Protein AF-A0A8T2U2A8-F1 (afdb_monomer_lite)

Structure (mmCIF, N/CA/C/O backbone):
data_AF-A0A8T2U2A8-F1
#
_entry.id   AF-A0A8T2U2A8-F1
#
loop_
_atom_site.group_PDB
_atom_site.id
_atom_site.type_symbol
_atom_site.label_atom_id
_atom_site.label_alt_id
_atom_site.label_comp_id
_atom_site.label_asym_id
_atom_site.label_entity_id
_atom_site.label_seq_id
_atom_site.pdbx_PDB_ins_code
_atom_site.Cartn_x
_atom_site.Cartn_y
_atom_site.Cartn_z
_atom_site.occupancy
_atom_site.B_iso_or_equiv
_atom_site.auth_seq_id
_atom_site.auth_comp_id
_atom_site.auth_asym_id
_atom_site.auth_atom_id
_atom_site.pdbx_PDB_model_num
ATOM 1 N N . MET A 1 1 ? -0.797 -25.236 -35.976 1.00 34.62 1 MET A N 1
ATOM 2 C CA . MET A 1 1 ? -0.241 -23.867 -35.977 1.00 34.62 1 MET A CA 1
ATOM 3 C C . MET A 1 1 ? -0.333 -23.347 -34.555 1.00 34.62 1 MET A C 1
ATOM 5 O O . MET A 1 1 ? -1.380 -22.878 -34.135 1.00 34.62 1 MET A O 1
ATOM 9 N N . THR A 1 2 ? 0.713 -23.590 -33.776 1.00 33.91 2 THR A N 1
ATOM 10 C CA . THR A 1 2 ? 0.843 -23.182 -32.375 1.00 33.91 2 THR A CA 1
ATOM 11 C C . THR A 1 2 ? 1.389 -21.760 -32.341 1.00 33.91 2 THR A C 1
ATOM 13 O O . THR A 1 2 ? 2.571 -21.558 -32.609 1.00 33.91 2 THR A O 1
ATOM 16 N N . ASN A 1 3 ? 0.537 -20.775 -32.050 1.00 34.69 3 ASN A N 1
ATOM 17 C CA . ASN A 1 3 ? 1.000 -19.421 -31.760 1.00 34.69 3 ASN A CA 1
ATOM 18 C C . ASN A 1 3 ? 1.536 -19.385 -30.329 1.00 34.69 3 ASN A C 1
ATOM 20 O O . ASN A 1 3 ? 0.795 -19.232 -29.363 1.00 34.69 3 ASN A O 1
ATOM 24 N N . ASN A 1 4 ? 2.849 -19.567 -30.245 1.00 37.72 4 ASN A N 1
ATOM 25 C CA . ASN A 1 4 ? 3.681 -19.264 -29.096 1.00 37.72 4 ASN A CA 1
ATOM 26 C C . ASN A 1 4 ? 3.751 -17.733 -28.963 1.00 37.72 4 ASN A C 1
ATOM 28 O O . ASN A 1 4 ? 4.615 -17.091 -29.555 1.00 37.72 4 ASN A O 1
ATOM 32 N N . SER A 1 5 ? 2.822 -17.124 -28.228 1.00 39.84 5 SER A N 1
ATOM 33 C CA . SER A 1 5 ? 3.050 -15.789 -27.673 1.00 39.84 5 SER A CA 1
ATOM 34 C C . SER A 1 5 ? 3.833 -15.970 -26.376 1.00 39.84 5 SER A C 1
ATOM 36 O O . SER A 1 5 ? 3.243 -16.076 -25.301 1.00 39.84 5 SER A O 1
ATOM 38 N N . GLN A 1 6 ? 5.157 -16.087 -26.499 1.00 38.12 6 GLN A N 1
ATOM 39 C CA . GLN A 1 6 ? 6.074 -15.932 -25.374 1.00 38.12 6 GLN A CA 1
ATOM 40 C C . GLN A 1 6 ? 5.847 -14.532 -24.792 1.00 38.12 6 GLN A C 1
ATOM 42 O O . GLN A 1 6 ? 6.260 -13.531 -25.370 1.00 38.12 6 GLN A O 1
ATOM 47 N N . LEU A 1 7 ? 5.118 -14.474 -23.677 1.00 45.88 7 LEU A N 1
ATOM 48 C CA . LEU A 1 7 ? 5.300 -13.423 -22.686 1.00 45.88 7 LEU A CA 1
ATOM 49 C C . LEU A 1 7 ? 6.783 -13.491 -22.310 1.00 45.88 7 LEU A C 1
ATOM 51 O O . LEU A 1 7 ? 7.273 -14.579 -22.020 1.00 45.88 7 LEU A O 1
ATOM 55 N N . GLU A 1 8 ? 7.521 -12.389 -22.382 1.00 45.47 8 GLU A N 1
ATOM 56 C CA . GLU A 1 8 ? 8.855 -12.357 -21.784 1.00 45.47 8 GLU A CA 1
ATOM 57 C C . GLU A 1 8 ? 8.687 -12.710 -20.294 1.00 45.47 8 GLU A C 1
ATOM 59 O O . GLU A 1 8 ? 8.031 -11.976 -19.551 1.00 45.47 8 GLU A O 1
ATOM 64 N N . ASP A 1 9 ? 9.171 -13.896 -19.903 1.00 57.09 9 ASP A N 1
ATOM 65 C CA . ASP A 1 9 ? 8.962 -14.539 -18.599 1.00 57.09 9 ASP A CA 1
ATOM 66 C C . ASP A 1 9 ? 9.687 -13.764 -17.485 1.00 57.09 9 ASP A C 1
ATOM 68 O O . ASP A 1 9 ? 10.752 -14.142 -17.001 1.00 57.09 9 ASP A O 1
ATOM 72 N N . GLY A 1 10 ? 9.117 -12.630 -17.082 1.00 73.25 10 GLY A N 1
ATOM 73 C CA . GLY A 1 10 ? 9.489 -11.941 -15.855 1.00 73.25 10 GLY A CA 1
ATOM 74 C C . GLY A 1 10 ? 8.884 -12.643 -14.640 1.00 73.25 10 GLY A C 1
ATOM 75 O O . GLY A 1 10 ? 7.738 -13.090 -14.662 1.00 73.25 10 GLY A O 1
ATOM 76 N N . VAL A 1 11 ? 9.629 -12.704 -13.540 1.00 90.69 11 VAL A N 1
ATOM 77 C CA . VAL A 1 11 ? 9.112 -13.180 -12.250 1.00 90.69 11 VAL A CA 1
ATOM 78 C C . VAL A 1 11 ? 7.994 -12.251 -11.800 1.00 90.69 11 VAL A C 1
ATOM 80 O O . VAL A 1 11 ? 8.204 -11.043 -11.682 1.00 90.69 11 VAL A O 1
ATOM 83 N N . TYR A 1 12 ? 6.814 -12.798 -11.524 1.00 94.50 12 TYR A N 1
ATOM 84 C CA . TYR A 1 12 ? 5.677 -12.023 -11.035 1.00 94.50 12 TYR A CA 1
ATOM 85 C C . TYR A 1 12 ? 5.512 -12.151 -9.525 1.00 94.50 12 TYR A C 1
ATOM 87 O O . TYR A 1 12 ? 5.817 -13.182 -8.931 1.00 94.50 12 TYR A O 1
ATOM 95 N N . VAL A 1 13 ? 4.940 -11.107 -8.933 1.00 96.31 13 VAL A N 1
ATOM 96 C CA . VAL A 1 13 ? 4.420 -11.094 -7.565 1.00 96.31 13 VAL A CA 1
ATOM 97 C C . VAL A 1 13 ? 3.025 -10.474 -7.556 1.00 96.31 13 VAL A C 1
ATOM 99 O O . VAL A 1 13 ? 2.662 -9.694 -8.443 1.00 96.31 13 VAL A O 1
ATOM 102 N N . TRP A 1 14 ? 2.235 -10.802 -6.540 1.00 97.88 14 TRP A N 1
ATOM 103 C CA . TRP A 1 14 ? 1.025 -10.055 -6.221 1.00 97.88 14 TRP A CA 1
ATOM 104 C C . TRP A 1 14 ? 1.371 -8.977 -5.195 1.00 97.88 14 TRP A C 1
ATOM 106 O O . TRP A 1 14 ? 1.532 -9.280 -4.017 1.00 97.88 14 TRP A O 1
ATOM 116 N N . TYR A 1 15 ? 1.474 -7.719 -5.621 1.00 98.38 15 TYR A N 1
ATOM 117 C CA . TYR A 1 15 ? 1.594 -6.600 -4.688 1.00 98.38 15 TYR A CA 1
ATOM 118 C C . TYR A 1 15 ? 0.241 -6.329 -4.029 1.00 98.38 15 TYR A C 1
ATOM 120 O O . TYR A 1 15 ? -0.698 -5.906 -4.701 1.00 98.38 15 TYR A O 1
ATOM 128 N N . ALA A 1 16 ? 0.144 -6.561 -2.723 1.00 98.31 16 ALA A N 1
ATOM 129 C CA . ALA A 1 16 ? -1.027 -6.260 -1.915 1.00 98.31 16 ALA A CA 1
ATOM 130 C C . ALA A 1 16 ? -0.928 -4.853 -1.319 1.00 98.31 16 ALA A C 1
ATOM 132 O O . ALA A 1 16 ? -0.094 -4.582 -0.454 1.00 98.31 16 ALA A O 1
ATOM 133 N N . SER A 1 17 ? -1.820 -3.960 -1.738 1.00 98.44 17 SER A N 1
ATOM 134 C CA . SER A 1 17 ? -1.983 -2.647 -1.126 1.00 98.44 17 SER A CA 1
ATOM 135 C C . SER A 1 17 ? -3.168 -2.618 -0.170 1.00 98.44 17 SER A C 1
ATOM 137 O O . SER A 1 17 ? -4.277 -2.993 -0.537 1.00 98.44 17 SER A O 1
ATOM 139 N N . TYR A 1 18 ? -2.933 -2.098 1.030 1.00 97.88 18 TYR A N 1
ATOM 140 C CA . TYR A 1 18 ? -3.947 -1.739 2.030 1.00 97.88 18 TYR A CA 1
ATOM 141 C C . TYR A 1 18 ? -4.081 -0.208 2.199 1.00 97.88 18 TYR A C 1
ATOM 143 O O . TYR A 1 18 ? -4.894 0.272 2.984 1.00 97.88 18 TYR A O 1
ATOM 151 N N . GLY A 1 19 ? -3.237 0.567 1.507 1.00 97.56 19 GLY A N 1
ATOM 152 C CA . GLY A 1 19 ? -3.120 2.022 1.635 1.00 97.56 19 GLY A CA 1
ATOM 153 C C . GLY A 1 19 ? -3.569 2.757 0.373 1.00 97.56 19 GLY A C 1
ATOM 154 O O . GLY A 1 19 ? -4.407 2.274 -0.384 1.00 97.56 19 GLY A O 1
ATOM 155 N N . SER A 1 20 ? -2.997 3.935 0.102 1.00 97.56 20 SER A N 1
ATOM 156 C CA . SER A 1 20 ? -3.443 4.771 -1.026 1.00 97.56 20 SER A CA 1
ATOM 157 C C . SER A 1 20 ? -3.278 4.111 -2.400 1.00 97.56 20 SER A C 1
ATOM 159 O O . SER A 1 20 ? -3.982 4.490 -3.328 1.00 97.56 20 SER A O 1
ATOM 161 N N . ASN A 1 21 ? -2.393 3.116 -2.542 1.00 98.44 21 ASN A N 1
ATOM 162 C CA . ASN A 1 21 ? -2.243 2.357 -3.791 1.00 98.44 21 ASN A CA 1
ATOM 163 C C . ASN A 1 21 ? -3.416 1.382 -4.051 1.00 98.44 21 ASN A C 1
ATOM 165 O O . ASN A 1 21 ? -3.478 0.792 -5.127 1.00 98.44 21 ASN A O 1
ATOM 169 N N . MET A 1 22 ? -4.389 1.243 -3.136 1.00 98.44 22 MET A N 1
ATOM 170 C CA . MET A 1 22 ? -5.692 0.639 -3.456 1.00 98.44 22 MET A CA 1
ATOM 171 C C . MET A 1 22 ? -6.403 1.394 -4.584 1.00 98.44 22 MET A C 1
ATOM 173 O O . MET A 1 22 ? -7.120 0.781 -5.369 1.00 98.44 22 MET A O 1
ATOM 177 N N . TRP A 1 23 ? -6.175 2.706 -4.698 1.00 98.31 23 TRP A N 1
ATOM 178 C CA . TRP A 1 23 ? -6.599 3.486 -5.851 1.00 98.31 23 TRP A CA 1
ATOM 179 C C . TRP A 1 23 ? -5.612 3.299 -7.007 1.00 98.31 23 TRP A C 1
ATOM 181 O O . TRP A 1 23 ? -4.431 3.642 -6.902 1.00 98.31 23 TRP A O 1
ATOM 191 N N . LYS A 1 24 ? -6.100 2.754 -8.125 1.00 98.00 24 LYS A N 1
ATOM 192 C CA . LYS A 1 24 ? -5.262 2.363 -9.265 1.00 98.00 24 LYS A CA 1
ATOM 193 C C . LYS A 1 24 ? -4.441 3.523 -9.826 1.00 98.00 24 LYS A C 1
ATOM 195 O O . LYS A 1 24 ? -3.251 3.340 -10.066 1.00 98.00 24 LYS A O 1
ATOM 200 N N . ASP A 1 25 ? -5.013 4.716 -9.969 1.00 97.94 25 ASP A N 1
ATOM 201 C CA . ASP A 1 25 ? -4.273 5.878 -10.488 1.00 97.94 25 ASP A CA 1
ATOM 202 C C . ASP A 1 25 ? -3.108 6.275 -9.570 1.00 97.94 25 ASP A C 1
ATOM 204 O O . ASP A 1 25 ? -2.037 6.682 -10.031 1.00 97.94 25 ASP A O 1
ATOM 208 N N . ARG A 1 26 ? -3.269 6.084 -8.254 1.00 97.88 26 ARG A N 1
ATOM 209 C CA . ARG A 1 26 ? -2.192 6.318 -7.290 1.00 97.88 26 ARG A CA 1
ATOM 210 C C . ARG A 1 26 ? -1.072 5.287 -7.428 1.00 97.88 26 ARG A C 1
ATOM 212 O O . ARG A 1 26 ? 0.095 5.680 -7.362 1.00 97.88 26 ARG A O 1
ATOM 219 N N . LEU A 1 27 ? -1.401 4.012 -7.654 1.00 98.44 27 LEU A N 1
ATOM 220 C CA . LEU A 1 27 ? -0.408 2.982 -7.980 1.00 98.44 27 LEU A CA 1
ATOM 221 C C . LEU A 1 27 ? 0.319 3.308 -9.291 1.00 98.44 27 LEU A C 1
ATOM 223 O O . LEU A 1 27 ? 1.542 3.199 -9.357 1.00 98.44 27 LEU A O 1
ATOM 227 N N . LEU A 1 28 ? -0.412 3.731 -10.326 1.00 98.44 28 LEU A N 1
ATOM 228 C CA . LEU A 1 28 ? 0.181 4.082 -11.616 1.00 98.44 28 LEU A CA 1
ATOM 229 C C . LEU A 1 28 ? 1.183 5.232 -11.493 1.00 98.44 28 LEU A C 1
ATOM 231 O O . LEU A 1 28 ? 2.161 5.230 -12.230 1.00 98.44 28 LEU A O 1
ATOM 235 N N . CYS A 1 29 ? 1.043 6.140 -10.521 1.00 98.31 29 CYS A N 1
ATOM 236 C CA . CYS A 1 29 ? 2.089 7.132 -10.250 1.00 98.31 29 CYS A CA 1
ATOM 237 C C . CYS A 1 29 ? 3.426 6.480 -9.857 1.00 98.31 29 CYS A C 1
ATOM 239 O O . CYS A 1 29 ? 4.465 6.931 -10.330 1.00 98.31 29 CYS A O 1
ATOM 241 N N . TYR A 1 30 ? 3.430 5.410 -9.050 1.00 97.81 30 TYR A N 1
ATOM 242 C CA . TYR A 1 30 ? 4.675 4.696 -8.723 1.00 97.81 30 TYR A CA 1
ATOM 243 C C . TYR A 1 30 ? 5.292 4.012 -9.943 1.00 97.81 30 TYR A C 1
ATOM 245 O O . TYR A 1 30 ? 6.514 3.993 -10.055 1.00 97.81 30 TYR A O 1
ATOM 253 N N . LEU A 1 31 ? 4.466 3.473 -10.847 1.00 97.94 31 LEU A N 1
ATOM 254 C CA . LEU A 1 31 ? 4.925 2.730 -12.025 1.00 97.94 31 LEU A CA 1
ATOM 255 C C . LEU A 1 31 ? 5.343 3.651 -13.175 1.00 97.94 31 LEU A C 1
ATOM 257 O O . LEU A 1 31 ? 6.401 3.478 -13.763 1.00 97.94 31 LEU A O 1
ATOM 261 N N . GLN A 1 32 ? 4.536 4.654 -13.496 1.00 98.12 32 GLN A N 1
ATOM 262 C CA . GLN A 1 32 ? 4.692 5.502 -14.683 1.00 98.12 32 GLN A CA 1
ATOM 263 C C . GLN A 1 32 ? 5.314 6.867 -14.359 1.00 98.12 32 GLN A C 1
ATOM 265 O O . GLN A 1 32 ? 5.765 7.576 -15.263 1.00 98.12 32 GLN A O 1
ATOM 270 N N . GLY A 1 33 ? 5.383 7.213 -13.072 1.00 97.62 33 GLY A N 1
ATOM 271 C CA . GLY A 1 33 ? 5.716 8.543 -12.582 1.00 97.62 33 GLY A CA 1
ATOM 272 C C . GLY A 1 33 ? 4.490 9.456 -12.565 1.00 97.62 33 GLY A C 1
ATOM 273 O O . GLY A 1 33 ? 3.459 9.166 -13.169 1.00 97.62 33 GLY A O 1
ATOM 274 N N . GLY A 1 34 ? 4.600 10.595 -11.884 1.00 97.00 34 GLY A N 1
ATOM 275 C CA . GLY A 1 34 ? 3.515 11.578 -11.796 1.00 97.00 34 GLY A CA 1
ATOM 276 C C . GLY A 1 34 ? 2.932 11.710 -10.395 1.00 97.00 34 GLY A C 1
ATOM 277 O O . GLY A 1 34 ? 3.586 11.386 -9.408 1.00 97.00 34 GLY A O 1
ATOM 278 N N . GLN A 1 35 ? 1.734 12.275 -10.305 1.00 96.38 35 GLN A N 1
ATOM 279 C CA . GLN A 1 35 ? 1.050 12.531 -9.041 1.00 96.38 35 GLN A CA 1
ATOM 280 C C . GLN A 1 35 ? -0.459 12.584 -9.273 1.00 96.38 35 GLN A C 1
ATOM 282 O O . GLN A 1 35 ? -0.906 13.051 -10.323 1.00 96.38 35 GLN A O 1
ATOM 287 N N . VAL A 1 36 ? -1.235 12.159 -8.280 1.00 96.00 36 VAL A N 1
ATOM 288 C CA . VAL A 1 36 ? -2.687 12.371 -8.248 1.00 96.00 36 VAL A CA 1
ATOM 289 C C . VAL A 1 36 ? -3.034 13.618 -7.434 1.00 96.00 36 VAL A C 1
ATOM 291 O O . VAL A 1 36 ? -2.208 14.152 -6.689 1.00 96.00 36 VAL A O 1
ATOM 294 N N . GLN A 1 37 ? -4.272 14.098 -7.568 1.00 91.50 37 GLN A N 1
ATOM 295 C CA . GLN A 1 37 ? -4.770 15.223 -6.778 1.00 91.50 37 GLN A CA 1
ATOM 296 C C . GLN A 1 37 ? -4.626 14.943 -5.273 1.00 91.50 37 GLN A C 1
ATOM 298 O O . GLN A 1 37 ? -4.991 13.871 -4.794 1.00 91.50 37 GLN A O 1
ATOM 303 N N . GLY A 1 38 ? -4.119 15.931 -4.532 1.00 89.94 38 GLY A N 1
ATOM 304 C CA . GLY A 1 38 ? -3.894 15.839 -3.087 1.00 89.94 38 GLY A CA 1
ATOM 305 C C . GLY A 1 38 ? -2.488 15.382 -2.688 1.00 89.94 38 GLY A C 1
ATOM 306 O O . GLY A 1 38 ? -2.135 15.535 -1.523 1.00 89.94 38 GLY A O 1
ATOM 307 N N . MET A 1 39 ? -1.672 14.889 -3.629 1.00 93.88 39 MET A N 1
ATOM 308 C CA . MET A 1 39 ? -0.262 14.589 -3.364 1.00 93.88 39 MET A CA 1
ATOM 309 C C . MET A 1 39 ? 0.598 15.860 -3.378 1.00 93.88 39 MET A C 1
ATOM 311 O O . MET A 1 39 ? 0.512 16.664 -4.304 1.00 93.88 39 MET A O 1
ATOM 315 N N . GLY A 1 40 ? 1.475 16.004 -2.383 1.00 92.75 40 GLY A N 1
ATOM 316 C CA . GLY A 1 40 ? 2.489 17.061 -2.299 1.00 92.75 40 GLY A CA 1
ATOM 317 C C . GLY A 1 40 ? 3.834 16.706 -2.944 1.00 92.75 40 GLY A C 1
ATOM 318 O O . GLY A 1 40 ? 4.691 17.570 -3.105 1.00 92.75 40 GLY A O 1
ATOM 319 N N . THR A 1 41 ? 4.048 15.442 -3.316 1.00 91.75 41 THR A N 1
ATOM 320 C CA . THR A 1 41 ? 5.308 14.960 -3.903 1.00 91.75 41 THR A CA 1
ATOM 321 C C . THR A 1 41 ? 5.029 14.113 -5.134 1.00 91.75 41 THR A C 1
ATOM 323 O O . THR A 1 41 ? 4.136 13.273 -5.112 1.00 91.75 41 THR A O 1
ATOM 326 N N . ARG A 1 42 ? 5.812 14.310 -6.197 1.00 95.25 42 ARG A N 1
ATOM 327 C CA . ARG A 1 42 ? 5.717 13.543 -7.441 1.00 95.25 42 ARG A CA 1
ATOM 328 C C . ARG A 1 42 ? 6.486 12.223 -7.340 1.00 95.25 42 ARG A C 1
ATOM 330 O O . ARG A 1 42 ? 7.631 12.207 -6.901 1.00 95.25 42 ARG A O 1
ATOM 337 N N . CYS A 1 43 ? 5.888 11.143 -7.828 1.00 95.56 43 CYS A N 1
ATOM 338 C CA . CYS A 1 43 ? 6.547 9.857 -8.029 1.00 95.56 43 CYS A CA 1
ATOM 339 C C . CYS A 1 43 ? 7.481 9.892 -9.249 1.00 95.56 43 CYS A C 1
ATOM 341 O O . CYS A 1 43 ? 7.130 10.439 -10.301 1.00 95.56 43 CYS A O 1
ATOM 343 N N . VAL A 1 44 ? 8.649 9.263 -9.116 1.00 95.12 44 VAL A N 1
ATOM 344 C CA . VAL A 1 44 ? 9.662 9.164 -10.183 1.00 95.12 44 VAL A CA 1
ATOM 345 C C . VAL A 1 44 ? 9.201 8.221 -11.299 1.00 95.12 44 VAL A C 1
ATOM 347 O O . VAL A 1 44 ? 9.373 8.525 -12.479 1.00 95.12 44 VAL A O 1
ATOM 350 N N . GLY A 1 45 ? 8.538 7.127 -10.925 1.00 95.94 45 GLY A N 1
ATOM 351 C CA . GLY A 1 45 ? 8.208 6.022 -11.823 1.00 95.94 45 GLY A CA 1
ATOM 352 C C . GLY A 1 45 ? 9.159 4.839 -11.639 1.00 95.94 45 GLY A C 1
ATOM 353 O O . GLY A 1 45 ? 10.236 4.986 -11.064 1.00 95.94 45 GLY A O 1
ATOM 354 N N . ALA A 1 46 ? 8.741 3.675 -12.120 1.00 95.38 46 ALA A N 1
ATOM 355 C CA . ALA A 1 46 ? 9.533 2.454 -12.148 1.00 95.38 46 ALA A CA 1
ATOM 356 C C . ALA A 1 46 ? 10.333 2.359 -13.458 1.00 95.38 46 ALA A C 1
ATOM 358 O O . ALA A 1 46 ? 10.048 3.070 -14.433 1.00 95.38 46 ALA A O 1
ATOM 359 N N . ARG A 1 47 ? 11.313 1.452 -13.490 1.00 94.06 47 ARG A N 1
ATOM 360 C CA . ARG A 1 47 ? 12.071 1.084 -14.694 1.00 94.06 47 ARG A CA 1
ATOM 361 C C . ARG A 1 47 ? 11.121 0.511 -15.743 1.00 94.06 47 ARG A C 1
ATOM 363 O O . ARG A 1 47 ? 10.987 1.064 -16.836 1.00 94.06 47 ARG A O 1
ATOM 370 N N . ASN A 1 48 ? 10.364 -0.514 -15.362 1.00 94.19 48 ASN A N 1
ATOM 371 C CA . ASN A 1 48 ? 9.244 -1.018 -16.143 1.00 94.19 48 ASN A CA 1
ATOM 372 C C . ASN A 1 48 ? 7.940 -0.264 -15.816 1.00 94.19 48 ASN A C 1
ATOM 374 O O . ASN A 1 48 ? 7.300 -0.476 -14.784 1.00 94.19 48 ASN A O 1
ATOM 378 N N . LYS A 1 49 ? 7.495 0.575 -16.757 1.00 96.69 49 LYS A N 1
ATOM 379 C CA . LYS A 1 49 ? 6.298 1.427 -16.626 1.00 96.69 49 LYS A CA 1
ATOM 380 C C . LYS A 1 49 ? 4.978 0.745 -17.010 1.00 96.69 49 LYS A C 1
ATOM 382 O O . LYS A 1 49 ? 3.938 1.408 -17.055 1.00 96.69 49 LYS A O 1
ATOM 387 N N . ALA A 1 50 ? 4.999 -0.549 -17.329 1.00 97.12 50 ALA A N 1
ATOM 388 C CA . ALA A 1 50 ? 3.800 -1.282 -17.717 1.00 97.12 50 ALA A CA 1
ATOM 389 C C . ALA A 1 50 ? 2.751 -1.286 -16.593 1.00 97.12 50 ALA A C 1
ATOM 391 O O . ALA A 1 50 ? 3.074 -1.378 -15.408 1.00 97.12 50 ALA A O 1
ATOM 392 N N . SER A 1 51 ? 1.476 -1.217 -16.970 1.00 97.44 51 SER A N 1
ATOM 393 C CA . SER A 1 51 ? 0.368 -1.392 -16.028 1.00 97.44 51 SER A CA 1
ATOM 394 C C . SER A 1 51 ? 0.367 -2.808 -15.430 1.00 97.44 51 SER A C 1
ATOM 396 O O . SER A 1 51 ? 0.836 -3.741 -16.087 1.00 97.44 51 SER A O 1
ATOM 398 N N . PRO A 1 52 ? -0.214 -3.008 -14.230 1.00 97.75 52 PRO A N 1
ATOM 399 C CA . PRO A 1 52 ? -0.416 -4.345 -13.680 1.00 97.75 52 PRO A CA 1
ATOM 400 C C . PRO A 1 52 ? -1.163 -5.248 -14.663 1.00 97.75 52 PRO A C 1
ATOM 402 O O . PRO A 1 52 ? -2.158 -4.829 -15.259 1.00 97.75 52 PRO A O 1
ATOM 405 N N . VAL A 1 53 ? -0.706 -6.493 -14.806 1.00 97.50 53 VAL A N 1
ATOM 406 C CA . VAL A 1 53 ? -1.294 -7.446 -15.764 1.00 97.50 53 VAL A CA 1
ATOM 407 C C . VAL A 1 53 ? -2.611 -8.035 -15.261 1.00 97.50 53 VAL A C 1
ATOM 409 O O . VAL A 1 53 ? -3.379 -8.592 -16.040 1.00 97.50 53 VAL A O 1
ATOM 412 N N . ASN A 1 54 ? -2.872 -7.938 -13.954 1.00 97.81 54 ASN A N 1
ATOM 413 C CA . ASN A 1 54 ? -4.131 -8.342 -13.342 1.00 97.81 54 ASN A CA 1
ATOM 414 C C . ASN A 1 54 ? -4.352 -7.615 -12.002 1.00 97.81 54 ASN A C 1
ATOM 416 O O . ASN A 1 54 ? -3.391 -7.169 -11.368 1.00 97.81 54 ASN A O 1
ATOM 420 N N . THR A 1 55 ? -5.607 -7.535 -11.560 1.00 98.00 55 THR A N 1
ATOM 421 C CA . THR A 1 55 ? -6.017 -6.931 -10.289 1.00 98.00 55 THR A CA 1
ATOM 422 C C . THR A 1 55 ? -7.125 -7.759 -9.644 1.00 98.00 55 THR A C 1
ATOM 424 O O . THR A 1 55 ? -8.068 -8.163 -10.320 1.00 98.00 55 THR A O 1
ATOM 427 N N . CYS A 1 56 ? -7.047 -7.993 -8.336 1.00 97.25 56 CYS A N 1
ATOM 428 C CA . CYS A 1 56 ? -8.135 -8.606 -7.571 1.00 97.25 56 CYS A CA 1
ATOM 429 C C . CYS A 1 56 ? -8.152 -8.103 -6.126 1.00 97.25 56 CYS A C 1
ATOM 431 O O . CYS A 1 56 ? -7.180 -7.520 -5.660 1.00 97.25 56 CYS A O 1
ATOM 433 N N . TRP A 1 57 ? -9.234 -8.361 -5.398 1.00 98.06 57 TRP A N 1
ATOM 434 C CA . TRP A 1 57 ? -9.375 -7.958 -3.999 1.00 98.06 57 TRP A CA 1
ATOM 435 C C . TRP A 1 57 ? -9.462 -9.164 -3.081 1.00 98.06 57 TRP A C 1
ATOM 437 O O . TRP A 1 57 ? -10.073 -10.169 -3.438 1.00 98.06 57 TRP A O 1
ATOM 447 N N . LEU A 1 58 ? -8.870 -9.044 -1.895 1.00 96.31 58 LEU A N 1
ATOM 448 C CA . LEU A 1 58 ? -8.947 -10.031 -0.822 1.00 96.31 58 LEU A CA 1
ATOM 449 C C . LEU A 1 58 ? -9.179 -9.328 0.520 1.00 96.31 58 LEU A C 1
ATOM 451 O O . LEU A 1 58 ? -9.066 -8.105 0.633 1.00 96.31 58 LEU A O 1
ATOM 455 N N . GLN A 1 59 ? -9.492 -10.118 1.541 1.00 96.06 59 GLN A N 1
ATOM 456 C CA . GLN A 1 59 ? -9.440 -9.698 2.936 1.00 96.06 59 GLN A CA 1
ATOM 457 C C . GLN A 1 59 ? -8.350 -10.488 3.659 1.00 96.06 59 GLN A C 1
ATOM 459 O O . GLN A 1 59 ? -8.136 -11.663 3.359 1.00 96.06 59 GLN A O 1
ATOM 464 N N . VAL A 1 60 ? -7.675 -9.838 4.604 1.00 95.19 60 VAL A N 1
ATOM 465 C CA . VAL A 1 60 ? -6.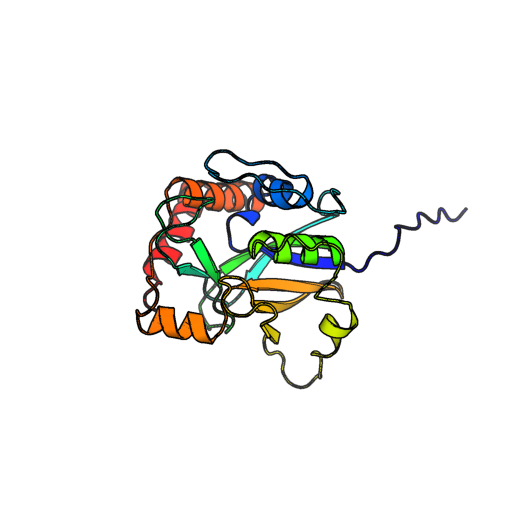677 -10.457 5.485 1.00 95.19 60 VAL A CA 1
ATOM 466 C C . VAL A 1 60 ? -7.000 -10.177 6.945 1.00 95.19 60 VAL A C 1
ATOM 468 O O . VAL A 1 60 ? -7.612 -9.157 7.268 1.00 95.19 60 VAL A O 1
ATOM 471 N N . GLU A 1 61 ? -6.541 -11.062 7.827 1.00 93.88 61 GLU A N 1
ATOM 472 C CA . GLU A 1 61 ? -6.699 -10.932 9.283 1.00 93.88 61 GLU A CA 1
ATOM 473 C C . GLU A 1 61 ? -5.668 -9.986 9.920 1.00 93.88 61 GLU A C 1
ATOM 475 O O . GLU A 1 61 ? -5.558 -9.890 11.137 1.00 93.88 61 GLU A O 1
ATOM 480 N N . ASN A 1 62 ? -4.889 -9.273 9.111 1.00 93.19 62 ASN A N 1
ATOM 481 C CA . ASN A 1 62 ? -3.935 -8.280 9.578 1.00 93.19 62 ASN A CA 1
ATOM 482 C C . ASN A 1 62 ? -4.628 -6.932 9.824 1.00 93.19 62 ASN A C 1
ATOM 484 O O . ASN A 1 62 ? -5.446 -6.468 9.023 1.00 93.19 62 ASN A O 1
ATOM 488 N N . GLU A 1 63 ? -4.298 -6.281 10.936 1.00 93.88 63 GLU A N 1
ATOM 489 C CA . GLU A 1 63 ? -4.938 -5.034 11.354 1.00 93.88 63 GLU A CA 1
ATOM 490 C C . GLU A 1 63 ? -4.325 -3.825 10.650 1.00 93.88 63 GLU A C 1
ATOM 492 O O . GLU A 1 63 ? -3.145 -3.531 10.809 1.00 93.88 63 GLU A O 1
ATOM 497 N N . MET A 1 64 ? -5.135 -3.115 9.862 1.00 95.88 64 MET A N 1
ATOM 498 C CA . MET A 1 64 ? -4.759 -1.808 9.331 1.00 95.88 64 MET A CA 1
ATOM 499 C C . MET A 1 64 ? -4.944 -0.739 10.405 1.00 95.88 64 MET A C 1
ATOM 501 O O . MET A 1 64 ? -6.010 -0.660 11.017 1.00 95.88 64 MET A O 1
ATOM 505 N N . PHE A 1 65 ? -3.944 0.122 10.560 1.00 95.69 65 PHE A N 1
ATOM 506 C CA . PHE A 1 65 ? -3.961 1.252 11.485 1.00 95.69 65 PHE A CA 1
ATOM 507 C C . PHE A 1 65 ? -3.295 2.486 10.862 1.00 95.69 65 PHE A C 1
ATOM 509 O O . PHE A 1 65 ? -2.675 2.388 9.801 1.00 95.69 65 PHE A O 1
ATOM 516 N N . PHE A 1 66 ? -3.429 3.653 11.501 1.00 96.94 66 PHE A N 1
ATOM 517 C CA . PHE A 1 66 ? -2.847 4.907 11.012 1.00 96.94 66 PHE A CA 1
ATOM 518 C C . PHE A 1 66 ? -1.810 5.466 11.983 1.00 96.94 66 PHE A C 1
ATOM 520 O O . PHE A 1 66 ? -2.106 5.730 13.150 1.00 96.94 66 PHE A O 1
ATOM 527 N N . GLY A 1 67 ? -0.594 5.654 11.480 1.00 95.44 67 GLY A N 1
ATOM 528 C CA . GLY A 1 67 ? 0.561 6.081 12.262 1.00 95.44 67 GLY A CA 1
ATOM 529 C C . GLY A 1 67 ? 1.242 7.314 11.683 1.00 95.44 67 GLY A C 1
ATOM 530 O O . GLY A 1 67 ? 1.042 7.667 10.517 1.00 95.44 67 GLY A O 1
ATOM 531 N N . HIS A 1 68 ? 2.078 7.935 12.515 1.00 95.50 68 HIS A N 1
ATOM 532 C CA . HIS A 1 68 ? 2.735 9.222 12.284 1.00 95.50 68 HIS A CA 1
ATOM 533 C C . HIS A 1 68 ? 1.749 10.384 12.147 1.00 95.50 68 HIS A C 1
ATOM 535 O O . HIS A 1 68 ? 0.547 10.188 12.065 1.00 95.50 68 HIS A O 1
ATOM 541 N N . SER A 1 69 ? 2.241 11.621 12.177 1.00 94.69 69 SER A N 1
ATOM 542 C CA . SER A 1 69 ? 1.398 12.827 12.153 1.00 94.69 69 SER A CA 1
ATOM 543 C C . SER A 1 69 ? 1.584 13.688 10.906 1.00 94.69 69 SER A C 1
ATOM 545 O O . SER A 1 69 ? 0.871 14.677 10.733 1.00 94.69 69 SER A O 1
ATOM 547 N N . TYR A 1 70 ? 2.550 13.353 10.049 1.00 96.12 70 TYR A N 1
ATOM 548 C CA . TYR A 1 70 ? 2.863 14.132 8.859 1.00 96.12 70 TYR A CA 1
ATOM 549 C C . TYR A 1 70 ? 3.616 13.304 7.818 1.00 96.12 70 TYR A C 1
ATOM 551 O O . TYR A 1 70 ? 4.525 12.549 8.158 1.00 96.12 70 TYR A O 1
ATOM 559 N N . THR A 1 71 ? 3.316 13.525 6.537 1.00 93.62 71 THR A N 1
ATOM 560 C CA . THR A 1 71 ? 4.137 13.052 5.415 1.00 93.62 71 THR A CA 1
ATOM 561 C C . THR A 1 71 ? 4.319 14.142 4.364 1.00 93.62 71 THR A C 1
ATOM 563 O O . THR A 1 71 ? 3.459 14.997 4.177 1.00 93.62 71 THR A O 1
ATOM 566 N N . GLN A 1 72 ? 5.422 14.084 3.614 1.00 92.25 72 GLN A N 1
ATOM 567 C CA . GLN A 1 72 ? 5.641 14.986 2.471 1.00 92.25 72 GLN A CA 1
ATOM 568 C C . GLN A 1 72 ? 4.572 14.805 1.380 1.00 92.25 72 GLN A C 1
ATOM 570 O O . GLN A 1 72 ? 4.179 15.766 0.724 1.00 92.25 72 GLN A O 1
ATOM 575 N N . THR A 1 73 ? 4.077 13.577 1.213 1.00 93.81 73 THR A N 1
ATOM 576 C CA . THR A 1 73 ? 3.108 13.242 0.169 1.00 93.81 73 THR A CA 1
ATOM 577 C C . THR A 1 73 ? 1.691 13.675 0.529 1.00 93.81 73 THR A C 1
ATOM 579 O O . THR A 1 73 ? 0.987 14.145 -0.354 1.00 93.81 73 THR A O 1
ATOM 582 N N . TRP A 1 74 ? 1.257 13.536 1.784 1.00 95.69 74 TRP A N 1
ATOM 583 C CA . TRP A 1 74 ? -0.153 13.721 2.170 1.00 95.69 74 TRP A CA 1
ATOM 584 C C . TRP A 1 74 ? -0.397 14.805 3.225 1.00 95.69 74 TRP A C 1
ATOM 586 O O . TRP A 1 74 ? -1.536 14.990 3.662 1.00 95.69 74 TRP A O 1
ATOM 596 N N . GLY A 1 75 ? 0.651 15.536 3.613 1.00 95.25 75 GLY A N 1
ATOM 597 C CA . GLY A 1 75 ? 0.579 16.615 4.591 1.00 95.25 75 GLY A CA 1
ATOM 598 C C . GLY A 1 75 ? 0.354 16.109 6.015 1.00 95.25 75 GLY A C 1
ATOM 599 O O . GLY A 1 75 ? 0.799 15.019 6.374 1.00 95.25 75 GLY A O 1
ATOM 600 N N . ALA A 1 76 ? -0.313 16.928 6.832 1.00 96.56 76 ALA A N 1
ATOM 601 C CA . ALA A 1 76 ? -0.625 16.617 8.225 1.00 96.56 76 ALA A CA 1
ATOM 602 C C . ALA A 1 76 ? -1.718 15.542 8.337 1.00 96.56 76 ALA A C 1
ATOM 604 O O . ALA A 1 76 ? -2.797 15.695 7.766 1.00 96.56 76 ALA A O 1
ATOM 605 N N . GLY A 1 77 ? -1.435 14.489 9.099 1.00 95.88 77 GLY A N 1
ATOM 606 C CA . GLY A 1 77 ? -2.265 13.299 9.280 1.00 95.88 77 GLY A CA 1
ATOM 607 C C . GLY A 1 77 ? -1.443 12.010 9.194 1.00 95.88 77 GLY A C 1
ATOM 608 O O . GLY A 1 77 ? -0.319 12.005 8.686 1.00 95.88 77 GLY A O 1
ATOM 609 N N . GLY A 1 78 ? -2.010 10.919 9.703 1.00 96.12 78 GLY A N 1
ATOM 610 C CA . GLY A 1 78 ? -1.396 9.595 9.655 1.00 96.12 78 GLY A CA 1
ATOM 611 C C . GLY A 1 78 ? -1.516 8.907 8.298 1.00 96.12 78 GLY A C 1
ATOM 612 O O . GLY A 1 78 ? -2.402 9.199 7.492 1.00 96.12 78 GLY A O 1
ATOM 613 N N . VAL A 1 79 ? -0.623 7.951 8.058 1.00 97.00 79 VAL A N 1
ATOM 614 C CA . VAL A 1 79 ? -0.657 7.056 6.893 1.00 97.00 79 VAL A CA 1
ATOM 615 C C . VAL A 1 79 ? -0.861 5.613 7.327 1.00 97.00 79 VAL A C 1
ATOM 617 O O . VAL A 1 79 ? -0.655 5.266 8.488 1.00 97.00 79 VAL A O 1
ATOM 620 N N . ALA A 1 80 ? -1.344 4.788 6.400 1.00 97.56 80 ALA A N 1
ATOM 621 C CA . ALA A 1 80 ? -1.742 3.427 6.703 1.00 97.56 80 ALA A CA 1
ATOM 622 C C . ALA A 1 80 ? -0.530 2.519 6.934 1.00 97.56 80 ALA A C 1
ATOM 624 O O . ALA A 1 80 ? 0.398 2.487 6.125 1.00 97.56 80 ALA A O 1
ATOM 625 N N . PHE A 1 81 ? -0.611 1.698 7.969 1.00 97.38 81 PHE A N 1
ATOM 626 C CA . PHE A 1 81 ? 0.256 0.555 8.229 1.00 97.38 81 PHE A CA 1
ATOM 627 C C . PHE A 1 81 ? -0.600 -0.697 8.386 1.00 97.38 81 PHE A C 1
ATOM 629 O O . PHE A 1 81 ? -1.820 -0.608 8.538 1.00 97.38 81 PHE A O 1
ATOM 636 N N . LEU A 1 82 ? 0.043 -1.856 8.331 1.00 96.00 82 LEU A N 1
ATOM 637 C CA . LEU A 1 82 ? -0.586 -3.153 8.500 1.00 96.00 82 LEU A CA 1
ATOM 638 C C . LEU A 1 82 ? 0.205 -3.911 9.565 1.00 96.00 82 LEU A C 1
ATOM 640 O O . LEU A 1 82 ? 1.399 -4.124 9.390 1.00 96.00 82 LEU A O 1
ATOM 644 N N . ASP A 1 83 ? -0.435 -4.310 10.663 1.00 93.81 83 ASP A N 1
ATOM 645 C CA . ASP A 1 83 ? 0.215 -5.156 11.668 1.00 93.81 83 ASP A CA 1
ATOM 646 C C . ASP A 1 83 ? 0.654 -6.462 10.981 1.00 93.81 83 ASP A C 1
ATOM 648 O O . ASP A 1 83 ? -0.197 -7.158 10.418 1.00 93.81 83 ASP A O 1
ATOM 652 N N . PRO A 1 84 ? 1.951 -6.820 10.980 1.00 89.69 84 PRO A N 1
ATOM 653 C CA . PRO A 1 84 ? 2.441 -8.025 10.327 1.00 89.69 84 PRO A CA 1
ATOM 654 C C . PRO A 1 84 ? 1.904 -9.308 10.971 1.00 89.69 84 PRO A C 1
ATOM 656 O O . PRO A 1 84 ? 1.984 -10.378 10.365 1.00 89.69 84 PRO A O 1
ATOM 659 N N . ARG A 1 85 ? 1.315 -9.224 12.170 1.00 88.81 85 ARG A N 1
ATOM 660 C CA . ARG A 1 85 ? 0.728 -10.368 12.866 1.00 88.81 85 ARG A CA 1
ATOM 661 C C . ARG A 1 85 ? -0.779 -10.433 12.597 1.00 88.81 85 ARG A C 1
ATOM 663 O O . ARG A 1 85 ? -1.487 -9.460 12.866 1.00 88.81 85 ARG A O 1
ATOM 670 N N . PRO A 1 86 ? -1.294 -11.573 12.107 1.00 88.06 86 PRO A N 1
ATOM 671 C CA . PRO A 1 86 ? -2.729 -11.758 11.959 1.00 88.06 86 PRO A CA 1
ATOM 672 C C . PRO A 1 86 ? -3.413 -11.781 13.332 1.00 88.06 86 PRO A C 1
ATOM 674 O O . PRO A 1 86 ? -2.856 -12.269 14.320 1.00 88.06 86 PRO A O 1
ATOM 677 N N . LYS A 1 87 ? -4.638 -11.262 13.387 1.00 88.50 87 LYS A N 1
ATOM 678 C CA . LYS A 1 87 ? -5.462 -11.157 14.589 1.00 88.50 87 LYS A CA 1
ATOM 679 C C . LYS A 1 87 ? 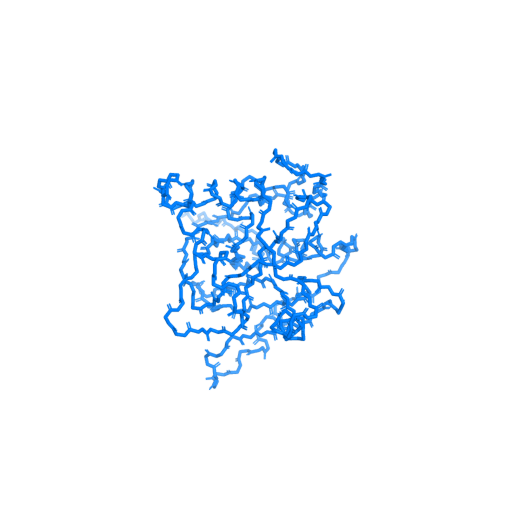-6.876 -11.629 14.275 1.00 88.50 87 LYS A C 1
ATOM 681 O O . LYS A 1 87 ? -7.576 -11.057 13.444 1.00 88.50 87 LYS A O 1
ATOM 686 N N . THR A 1 88 ? -7.311 -12.672 14.975 1.00 88.75 88 THR A N 1
ATOM 687 C CA . THR A 1 88 ? -8.644 -13.253 14.794 1.00 88.75 88 THR A CA 1
ATOM 688 C C . THR A 1 88 ? -9.736 -12.200 14.984 1.00 88.75 88 THR A C 1
ATOM 690 O O . THR A 1 88 ? -9.701 -11.417 15.934 1.00 88.75 88 THR A O 1
ATOM 693 N N . GLY A 1 89 ? -10.721 -12.192 14.085 1.00 88.19 89 GLY A N 1
ATOM 694 C CA . GLY A 1 89 ? -11.840 -11.245 14.119 1.00 88.19 89 GLY A CA 1
ATOM 695 C C . GLY A 1 89 ? -11.533 -9.873 13.512 1.00 88.19 89 GLY A C 1
ATOM 696 O O . GLY A 1 89 ? -12.434 -9.041 13.412 1.00 88.19 89 GLY A O 1
ATOM 697 N N . VAL A 1 90 ? -10.298 -9.634 13.065 1.00 90.31 90 VAL A N 1
ATOM 698 C CA . VAL A 1 90 ? -9.951 -8.478 12.236 1.00 90.31 90 VAL A CA 1
ATOM 699 C C . VAL A 1 90 ? -10.128 -8.844 10.766 1.00 90.31 90 VAL A C 1
ATOM 701 O O . VAL A 1 90 ? -9.805 -9.946 10.341 1.00 90.31 90 VAL A O 1
ATOM 704 N N . SER A 1 91 ? -10.635 -7.901 9.974 1.00 93.06 91 SER A N 1
ATOM 705 C CA . SER A 1 91 ? -10.697 -8.030 8.519 1.00 93.06 91 SER A CA 1
ATOM 706 C C . SER A 1 91 ? -10.287 -6.720 7.861 1.00 93.06 91 SER A C 1
ATOM 708 O O . SER A 1 91 ? -10.872 -5.667 8.137 1.00 93.06 91 SER A O 1
ATOM 710 N N . THR A 1 92 ? -9.255 -6.769 7.024 1.00 96.56 92 THR A N 1
ATOM 711 C CA . THR A 1 92 ? -8.734 -5.627 6.266 1.00 96.56 92 THR A CA 1
ATOM 712 C C . THR A 1 92 ? -8.788 -5.940 4.778 1.00 96.56 92 THR A C 1
ATOM 714 O O . THR A 1 92 ? -8.245 -6.949 4.333 1.00 96.56 92 THR A O 1
ATOM 717 N N . HIS A 1 93 ? -9.427 -5.062 4.006 1.00 97.94 93 HIS A N 1
ATOM 718 C CA . HIS A 1 93 ? -9.429 -5.147 2.550 1.00 97.94 93 HIS A CA 1
ATOM 719 C C . HIS A 1 93 ? -8.055 -4.811 1.976 1.00 97.94 93 HIS A C 1
ATOM 721 O O . HIS A 1 93 ? -7.446 -3.810 2.356 1.00 97.94 93 HIS A O 1
ATOM 727 N N . ILE A 1 94 ? -7.610 -5.628 1.024 1.00 98.31 94 ILE A N 1
ATOM 728 C CA . ILE A 1 94 ? -6.397 -5.400 0.246 1.00 98.31 94 ILE A CA 1
ATOM 729 C C . ILE A 1 94 ? -6.684 -5.517 -1.249 1.00 98.31 94 ILE A C 1
ATOM 731 O O . ILE A 1 94 ? -7.403 -6.415 -1.695 1.00 98.31 94 ILE A O 1
ATOM 735 N N . CYS A 1 95 ? -6.086 -4.616 -2.022 1.00 98.62 95 CYS A N 1
ATOM 736 C CA . CYS A 1 95 ? -6.088 -4.648 -3.478 1.00 98.62 95 CYS A CA 1
ATOM 737 C C . CYS A 1 95 ? -4.774 -5.261 -3.965 1.00 98.62 95 CYS A C 1
ATOM 739 O O . CYS A 1 95 ? -3.694 -4.742 -3.679 1.00 98.62 95 CYS A O 1
ATOM 741 N N . LEU A 1 96 ? -4.865 -6.379 -4.675 1.00 98.56 96 LEU A N 1
ATOM 742 C CA . LEU A 1 96 ? -3.735 -7.100 -5.241 1.00 98.56 96 LEU A CA 1
ATOM 743 C C . LEU A 1 96 ? -3.520 -6.675 -6.688 1.00 98.56 96 LEU A C 1
ATOM 745 O O . LEU A 1 96 ? -4.443 -6.733 -7.497 1.00 98.56 96 LEU A O 1
ATOM 749 N N . TYR A 1 97 ? -2.278 -6.362 -7.031 1.00 98.69 97 TYR A N 1
ATOM 750 C CA . TYR A 1 97 ? -1.839 -6.069 -8.389 1.00 98.69 97 TYR A CA 1
ATOM 751 C C . TYR A 1 97 ? -0.767 -7.066 -8.811 1.00 98.69 97 TYR A C 1
ATOM 753 O O . TYR A 1 97 ? 0.272 -7.171 -8.159 1.00 98.69 97 TYR A O 1
ATOM 761 N N . LYS A 1 98 ? -1.003 -7.798 -9.904 1.00 98.25 98 LYS A N 1
ATOM 762 C CA . LYS A 1 98 ? 0.014 -8.681 -10.480 1.00 98.25 98 LYS A CA 1
ATOM 763 C C . LYS A 1 98 ? 1.001 -7.822 -11.260 1.00 98.25 98 LYS A C 1
ATOM 765 O O . LYS A 1 98 ? 0.657 -7.284 -12.314 1.00 98.25 98 LYS A O 1
ATOM 770 N N . ILE A 1 99 ? 2.205 -7.690 -10.719 1.00 97.81 99 ILE A N 1
ATOM 771 C CA . ILE A 1 99 ? 3.303 -6.895 -11.275 1.00 97.81 99 ILE A CA 1
ATOM 772 C C . ILE A 1 99 ? 4.577 -7.735 -11.306 1.00 97.81 99 ILE A C 1
ATOM 774 O O . ILE A 1 99 ? 4.657 -8.781 -10.658 1.00 97.81 99 ILE A O 1
ATOM 778 N N . THR A 1 100 ? 5.566 -7.303 -12.078 1.00 96.06 100 THR A N 1
ATOM 779 C CA . THR A 1 100 ? 6.878 -7.964 -12.070 1.00 96.06 100 THR A CA 1
ATOM 780 C C . THR A 1 100 ? 7.591 -7.729 -10.733 1.00 96.06 100 THR A C 1
ATOM 782 O O . THR A 1 100 ? 7.350 -6.732 -10.047 1.00 96.06 100 THR A O 1
ATOM 785 N N . LEU A 1 101 ? 8.492 -8.635 -10.351 1.00 94.50 101 LEU A N 1
ATOM 786 C CA . LEU A 1 101 ? 9.328 -8.486 -9.159 1.00 94.50 101 LEU A CA 1
ATOM 787 C C . LEU A 1 101 ? 10.215 -7.233 -9.243 1.00 94.50 101 LEU A C 1
ATOM 789 O O . LEU A 1 101 ? 10.451 -6.582 -8.228 1.00 94.50 101 LEU A O 1
ATOM 793 N N . GLU A 1 102 ? 10.660 -6.858 -10.444 1.00 94.06 102 GLU A N 1
ATOM 794 C CA . GLU A 1 102 ? 11.381 -5.603 -10.689 1.00 94.06 102 GLU A CA 1
ATOM 795 C C . GLU A 1 102 ? 10.525 -4.386 -10.313 1.00 94.06 102 GLU A C 1
ATOM 797 O O . GLU A 1 102 ? 10.952 -3.550 -9.520 1.00 94.06 102 GLU A O 1
ATOM 802 N N . GLN A 1 103 ? 9.279 -4.333 -10.796 1.00 96.06 103 GLN A N 1
ATOM 803 C CA . GLN A 1 103 ? 8.345 -3.263 -10.438 1.00 96.06 103 GLN A CA 1
ATOM 804 C C . GLN A 1 103 ? 8.089 -3.217 -8.933 1.00 96.06 103 GLN A C 1
ATOM 806 O O . GLN A 1 103 ? 8.043 -2.138 -8.352 1.00 96.06 103 GLN A O 1
ATOM 811 N N . PHE A 1 104 ? 7.939 -4.370 -8.280 1.00 96.50 104 PHE A N 1
ATOM 812 C CA . PHE A 1 104 ? 7.767 -4.409 -6.831 1.00 96.50 104 PHE A CA 1
ATOM 813 C C . PHE A 1 104 ? 8.991 -3.854 -6.081 1.00 96.50 104 PHE A C 1
ATOM 815 O O . PHE A 1 104 ? 8.810 -3.071 -5.148 1.00 96.50 104 PHE A O 1
ATOM 822 N N . ASN A 1 105 ? 10.216 -4.192 -6.507 1.00 94.88 105 ASN A N 1
ATOM 823 C CA . ASN A 1 105 ? 11.439 -3.594 -5.957 1.00 94.88 105 ASN A CA 1
ATOM 824 C C . ASN A 1 105 ? 11.446 -2.070 -6.158 1.00 94.88 105 ASN A C 1
ATOM 826 O O . ASN A 1 105 ? 11.719 -1.341 -5.210 1.00 94.88 105 ASN A O 1
ATOM 830 N N . ASP A 1 106 ? 11.078 -1.578 -7.344 1.00 95.50 106 ASP A N 1
ATOM 831 C CA . ASP A 1 106 ? 11.036 -0.136 -7.628 1.00 95.50 106 ASP A CA 1
ATOM 832 C C . ASP A 1 106 ? 10.017 0.603 -6.755 1.00 95.50 106 ASP A C 1
ATOM 834 O O . ASP A 1 106 ? 10.297 1.695 -6.258 1.00 95.50 106 ASP A O 1
ATOM 838 N N . LEU A 1 107 ? 8.842 0.004 -6.541 1.00 96.31 107 LEU A N 1
ATOM 839 C CA . LEU A 1 107 ? 7.824 0.514 -5.621 1.00 96.31 107 LEU A CA 1
ATOM 840 C C . LEU A 1 107 ? 8.370 0.594 -4.193 1.00 96.31 107 LEU A C 1
ATOM 842 O O . LEU A 1 107 ? 8.238 1.633 -3.548 1.00 96.31 107 LEU A O 1
ATOM 846 N N . PHE A 1 108 ? 8.990 -0.488 -3.719 1.00 95.69 108 PHE A N 1
ATOM 847 C CA . PHE A 1 108 ? 9.553 -0.583 -2.375 1.00 95.69 108 PHE A CA 1
ATOM 848 C C . PHE A 1 108 ? 10.679 0.435 -2.153 1.00 95.69 108 PHE A C 1
ATOM 850 O O . PHE A 1 108 ? 10.662 1.167 -1.167 1.00 95.69 108 PHE A O 1
ATOM 857 N N . LEU A 1 109 ? 11.621 0.553 -3.089 1.00 94.56 109 LEU A N 1
ATOM 858 C CA . LEU A 1 109 ? 12.706 1.536 -3.034 1.00 94.56 109 LEU A CA 1
ATOM 859 C C . LEU A 1 109 ? 12.166 2.970 -3.023 1.00 94.56 109 LEU A C 1
ATOM 861 O O . LEU A 1 109 ? 12.553 3.775 -2.174 1.00 94.56 109 LEU A O 1
ATOM 865 N N . GLN A 1 110 ? 11.221 3.277 -3.917 1.00 94.44 110 GLN A N 1
ATOM 866 C CA . GLN A 1 110 ? 10.642 4.614 -4.028 1.00 94.44 110 GLN A CA 1
ATOM 867 C C . GLN A 1 110 ? 9.854 5.013 -2.771 1.00 94.44 110 GLN A C 1
ATOM 869 O O . GLN A 1 110 ? 9.963 6.159 -2.336 1.00 94.44 110 GLN A O 1
ATOM 874 N N . GLU A 1 111 ? 9.100 4.090 -2.163 1.00 94.88 111 GLU A N 1
ATOM 875 C CA . GLU A 1 111 ? 8.406 4.326 -0.885 1.00 94.88 111 GLU A CA 1
ATOM 876 C C . GLU A 1 111 ? 9.392 4.725 0.221 1.00 94.88 111 GLU A C 1
ATOM 878 O O . GLU A 1 111 ? 9.147 5.649 0.997 1.00 94.88 111 GLU A O 1
ATOM 883 N N . ASN A 1 112 ? 10.550 4.067 0.237 1.00 93.38 112 ASN A N 1
ATOM 884 C CA . ASN A 1 112 ? 11.610 4.285 1.212 1.00 93.38 112 ASN A CA 1
ATOM 885 C C . ASN A 1 112 ? 12.598 5.398 0.793 1.00 93.38 112 ASN A C 1
ATOM 887 O O . ASN A 1 112 ? 13.628 5.579 1.437 1.00 93.38 112 ASN A O 1
ATOM 891 N N . ARG A 1 113 ? 12.279 6.180 -0.254 1.00 91.88 113 ARG A N 1
ATOM 892 C CA . ARG A 1 113 ? 13.103 7.279 -0.807 1.00 91.88 113 ARG A CA 1
ATOM 893 C C . ARG A 1 113 ? 14.527 6.867 -1.205 1.00 91.88 113 ARG A C 1
ATOM 895 O O . ARG A 1 113 ? 15.448 7.683 -1.157 1.00 91.88 113 ARG A O 1
ATOM 902 N N . ILE A 1 114 ? 14.701 5.621 -1.628 1.00 88.94 114 ILE A N 1
ATOM 903 C CA . ILE A 1 114 ? 15.951 5.116 -2.190 1.00 88.94 114 ILE A CA 1
ATOM 904 C C . ILE A 1 114 ? 15.840 5.180 -3.713 1.00 88.94 114 ILE A C 1
ATOM 906 O O . ILE A 1 114 ? 14.907 4.637 -4.301 1.00 88.94 114 ILE A O 1
ATOM 910 N N . PHE A 1 115 ? 16.788 5.866 -4.350 1.00 79.50 115 PHE A N 1
ATOM 911 C CA . PHE A 1 115 ? 16.799 6.101 -5.802 1.00 79.50 115 PHE A CA 1
ATOM 912 C C . PHE A 1 115 ? 17.966 5.398 -6.511 1.00 79.50 115 PHE A C 1
ATOM 914 O O . PHE A 1 115 ? 18.291 5.727 -7.650 1.00 79.50 115 PHE A O 1
ATOM 921 N N . ASP A 1 116 ? 18.591 4.432 -5.836 1.00 75.31 116 ASP A N 1
ATOM 922 C CA . ASP A 1 116 ? 19.605 3.547 -6.408 1.00 75.31 116 ASP A CA 1
ATOM 923 C C . ASP A 1 116 ? 18.936 2.311 -7.034 1.00 75.31 116 ASP A C 1
ATOM 925 O O . ASP A 1 116 ? 18.790 1.258 -6.413 1.00 75.31 116 ASP A O 1
ATOM 929 N N . TYR A 1 117 ? 18.451 2.479 -8.266 1.00 63.34 117 TYR A N 1
ATOM 930 C CA . TYR A 1 117 ? 17.695 1.461 -9.007 1.00 63.34 117 TYR A CA 1
ATOM 931 C C . TYR A 1 117 ? 18.573 0.373 -9.650 1.00 63.34 117 TYR A C 1
ATOM 933 O O . TYR A 1 117 ? 18.052 -0.497 -10.349 1.00 63.34 117 TYR A O 1
ATOM 941 N N . GLU A 1 118 ? 19.893 0.405 -9.447 1.00 58.50 118 GLU A N 1
ATOM 942 C CA . GLU A 1 118 ? 20.825 -0.582 -10.013 1.00 58.50 118 GLU A CA 1
ATOM 943 C C . GLU A 1 118 ? 20.770 -1.927 -9.260 1.00 58.50 118 GLU A C 1
ATOM 945 O O . GLU A 1 118 ? 21.262 -2.938 -9.760 1.00 58.50 118 GLU A O 1
ATOM 950 N N . SER A 1 119 ? 20.125 -1.987 -8.086 1.00 63.38 119 SER A N 1
ATOM 951 C CA . SER A 1 119 ? 20.050 -3.206 -7.275 1.00 63.38 119 SER A CA 1
ATOM 952 C C . SER A 1 119 ? 18.612 -3.658 -6.997 1.00 63.38 119 SER A C 1
ATOM 954 O O . SER A 1 119 ? 17.798 -2.957 -6.400 1.00 63.38 119 SER A O 1
ATOM 956 N N . ASN A 1 120 ? 18.291 -4.888 -7.408 1.00 78.19 120 ASN A N 1
ATOM 957 C CA . ASN A 1 120 ? 17.123 -5.590 -6.883 1.00 78.19 120 ASN A CA 1
ATOM 958 C C . ASN A 1 120 ? 17.475 -6.099 -5.480 1.00 78.19 120 ASN A C 1
ATOM 960 O O . ASN A 1 120 ? 18.200 -7.087 -5.346 1.00 78.19 120 ASN A O 1
ATOM 964 N N . ILE A 1 121 ? 16.960 -5.435 -4.440 1.00 82.88 121 ILE A N 1
ATOM 965 C CA . ILE A 1 121 ? 17.152 -5.852 -3.039 1.00 82.88 121 ILE A CA 1
ATOM 966 C C . ILE A 1 121 ? 16.505 -7.229 -2.795 1.00 82.88 121 ILE A C 1
ATOM 968 O O . ILE A 1 121 ? 16.951 -8.009 -1.952 1.00 82.88 121 ILE A O 1
ATOM 972 N N . ILE A 1 122 ? 15.474 -7.568 -3.574 1.00 83.50 122 ILE A N 1
ATOM 973 C CA . ILE A 1 122 ? 14.766 -8.846 -3.509 1.00 83.50 122 ILE A CA 1
ATOM 974 C C . ILE A 1 122 ? 14.870 -9.554 -4.851 1.00 83.50 122 ILE A C 1
ATOM 976 O O . ILE A 1 122 ? 14.505 -9.003 -5.891 1.00 83.50 122 ILE A O 1
ATOM 980 N N . ASN A 1 123 ? 15.286 -10.815 -4.800 1.00 83.31 123 ASN A N 1
ATOM 981 C CA . ASN A 1 123 ? 15.289 -11.742 -5.924 1.00 83.31 123 ASN A CA 1
ATOM 982 C C . ASN A 1 123 ? 14.439 -12.985 -5.593 1.00 83.31 123 ASN A C 1
ATOM 984 O O . ASN A 1 123 ? 13.988 -13.161 -4.460 1.00 83.31 123 ASN A O 1
ATOM 988 N N . GLU A 1 124 ? 14.225 -13.855 -6.580 1.00 75.62 124 GLU A N 1
ATOM 989 C CA . GLU A 1 124 ? 13.440 -15.093 -6.436 1.00 75.62 124 GLU A CA 1
ATOM 990 C C . GLU A 1 124 ? 13.886 -15.969 -5.264 1.00 75.62 124 GLU A C 1
ATOM 992 O O . GLU A 1 124 ? 13.067 -16.536 -4.541 1.00 75.62 124 GLU A O 1
ATOM 997 N N . HIS A 1 125 ? 15.195 -16.052 -5.045 1.00 71.62 125 HIS A N 1
ATOM 998 C CA . HIS A 1 125 ? 15.765 -16.867 -3.988 1.00 71.62 125 HIS A CA 1
ATOM 999 C C . HIS A 1 125 ? 15.395 -16.312 -2.604 1.00 71.62 125 HIS A C 1
ATOM 1001 O O . HIS A 1 125 ? 14.954 -17.064 -1.737 1.00 71.62 125 HIS A O 1
ATOM 1007 N N . THR A 1 126 ? 15.459 -14.990 -2.420 1.00 69.88 126 THR A N 1
ATOM 1008 C CA . THR A 1 126 ? 14.996 -14.293 -1.208 1.00 69.88 126 THR A CA 1
ATOM 1009 C C . THR A 1 126 ? 13.510 -14.551 -0.927 1.00 69.88 126 THR A C 1
ATOM 1011 O O . THR A 1 126 ? 13.131 -14.694 0.237 1.00 69.88 126 THR A O 1
ATOM 1014 N N . LEU A 1 127 ? 12.677 -14.651 -1.972 1.00 67.88 127 LEU A N 1
ATOM 1015 C CA . LEU A 1 127 ? 11.245 -14.944 -1.840 1.00 67.88 127 LEU A CA 1
ATOM 1016 C C . LEU A 1 127 ? 10.994 -16.375 -1.346 1.00 67.88 127 LEU A C 1
ATOM 1018 O O . LEU A 1 127 ? 10.181 -16.579 -0.449 1.00 67.88 127 LEU A O 1
ATOM 1022 N N . TRP A 1 128 ? 11.704 -17.367 -1.895 1.00 64.38 128 TRP A N 1
ATOM 1023 C CA . TRP A 1 128 ? 11.399 -18.780 -1.637 1.00 64.38 128 TRP A CA 1
ATOM 1024 C C . TRP A 1 128 ? 12.188 -19.431 -0.499 1.00 64.38 128 TRP A C 1
ATOM 1026 O O . TRP A 1 128 ? 11.707 -20.408 0.074 1.00 64.38 128 TRP A O 1
ATOM 1036 N N . GLN A 1 129 ? 13.347 -18.892 -0.105 1.00 57.41 129 GLN A N 1
ATOM 1037 C CA . GLN A 1 129 ? 14.142 -19.423 1.016 1.00 57.41 129 GLN A CA 1
ATOM 1038 C C . GLN A 1 129 ? 13.388 -19.454 2.351 1.00 57.41 129 GLN A C 1
ATOM 1040 O O . GLN A 1 129 ? 13.729 -20.223 3.246 1.00 57.41 129 GLN A O 1
ATOM 1045 N N . SER A 1 130 ? 12.359 -18.626 2.480 1.00 50.91 130 SER A N 1
ATOM 1046 C CA . SER A 1 130 ? 11.538 -18.513 3.683 1.00 50.91 130 SER A CA 1
ATOM 1047 C C . SER A 1 130 ? 10.416 -19.566 3.747 1.00 50.91 130 SER A C 1
ATOM 1049 O O . SER A 1 130 ? 9.700 -19.645 4.739 1.00 50.91 130 SER A O 1
ATOM 1051 N N . SER A 1 131 ? 10.267 -20.387 2.700 1.00 48.50 131 SER A N 1
ATOM 1052 C CA . SER A 1 131 ? 9.213 -21.398 2.553 1.00 48.50 131 SER A CA 1
ATOM 1053 C C . SER A 1 131 ? 9.655 -22.760 3.100 1.00 48.50 131 SER A C 1
ATOM 1055 O O . SER A 1 131 ? 9.679 -23.751 2.368 1.00 48.50 131 SER A O 1
ATOM 1057 N N . THR A 1 132 ? 10.035 -22.854 4.376 1.00 42.66 132 THR A N 1
ATOM 1058 C CA . THR A 1 132 ? 10.102 -24.172 5.025 1.00 42.66 132 THR A CA 1
ATOM 1059 C C . THR A 1 132 ? 8.678 -24.623 5.390 1.00 42.66 132 THR A C 1
ATOM 1061 O O . THR A 1 132 ? 7.928 -23.839 5.972 1.00 42.66 132 THR A O 1
ATOM 1064 N N . PRO A 1 133 ? 8.252 -25.865 5.072 1.00 40.81 133 PRO A N 1
ATOM 1065 C CA . PRO A 1 133 ? 6.833 -26.258 5.097 1.00 40.81 133 PRO A CA 1
ATOM 1066 C C . PRO A 1 133 ? 6.164 -26.373 6.478 1.00 40.81 133 PRO A C 1
ATOM 1068 O O . PRO A 1 133 ? 5.135 -27.034 6.585 1.00 40.81 133 PRO A O 1
ATOM 1071 N N . GLN A 1 134 ? 6.735 -25.824 7.552 1.00 38.25 134 GLN A N 1
ATOM 1072 C CA . GLN A 1 134 ? 6.314 -26.182 8.913 1.00 38.25 134 GLN A CA 1
ATOM 1073 C C . GLN A 1 134 ? 5.546 -25.107 9.676 1.00 38.25 134 GLN A C 1
ATOM 1075 O O . GLN A 1 134 ? 4.913 -25.451 10.668 1.00 38.25 134 GLN A O 1
ATOM 1080 N N . HIS A 1 135 ? 5.456 -23.870 9.185 1.00 35.84 135 HIS A N 1
ATOM 1081 C CA . HIS A 1 135 ? 4.523 -22.899 9.755 1.00 35.84 135 HIS A CA 1
ATOM 1082 C C . HIS A 1 135 ? 3.896 -22.040 8.658 1.00 35.84 135 HIS A C 1
ATOM 1084 O O . HIS A 1 135 ? 4.581 -21.305 7.957 1.00 35.84 135 HIS A O 1
ATOM 1090 N N . ALA A 1 136 ? 2.567 -22.103 8.540 1.00 43.22 136 ALA A N 1
ATOM 1091 C CA . ALA A 1 136 ? 1.737 -21.182 7.761 1.00 43.22 136 ALA A CA 1
ATOM 1092 C C . ALA A 1 136 ? 1.700 -19.770 8.398 1.00 43.22 136 ALA A C 1
ATOM 1094 O O . ALA A 1 136 ? 0.647 -19.149 8.515 1.00 43.22 136 ALA A O 1
ATOM 1095 N N . SER A 1 137 ? 2.844 -19.300 8.894 1.00 52.78 137 SER A N 1
ATOM 1096 C CA . SER A 1 137 ? 3.038 -18.003 9.528 1.00 52.78 137 SER A CA 1
ATOM 1097 C C . SER A 1 137 ? 3.496 -16.988 8.488 1.00 52.78 137 SER A C 1
ATOM 1099 O O . SER A 1 137 ? 4.332 -17.303 7.643 1.00 52.78 137 SER A O 1
ATOM 1101 N N . CYS A 1 138 ? 2.967 -15.768 8.577 1.00 61.28 138 CYS A N 1
ATOM 1102 C CA . CYS A 1 138 ? 3.433 -14.614 7.814 1.00 61.28 138 CYS A CA 1
ATOM 1103 C C . CYS A 1 138 ? 4.965 -14.530 7.845 1.00 61.28 138 CYS A C 1
ATOM 1105 O O . CYS A 1 138 ? 5.560 -14.535 8.923 1.00 61.28 138 CYS A O 1
ATOM 1107 N N . ILE A 1 139 ? 5.601 -14.463 6.677 1.00 75.88 139 ILE A N 1
ATOM 1108 C CA . ILE A 1 139 ? 7.048 -14.264 6.589 1.00 75.88 139 ILE A CA 1
ATOM 1109 C C . ILE A 1 139 ? 7.287 -12.758 6.552 1.00 75.88 139 ILE A C 1
ATOM 1111 O O . ILE A 1 139 ? 6.887 -12.091 5.596 1.00 75.88 139 ILE A O 1
ATOM 1115 N N . THR A 1 140 ? 7.936 -12.238 7.590 1.00 82.75 140 THR A N 1
ATOM 1116 C CA . THR A 1 140 ? 8.411 -10.855 7.670 1.00 82.75 140 THR A CA 1
ATOM 1117 C C . THR A 1 140 ? 9.903 -10.788 7.369 1.00 82.75 140 THR A C 1
ATOM 1119 O O . THR A 1 140 ? 10.681 -11.649 7.786 1.00 82.75 140 THR A O 1
ATOM 1122 N N . ARG A 1 141 ? 10.335 -9.749 6.653 1.00 87.62 141 ARG A N 1
ATOM 1123 C CA . ARG A 1 141 ? 11.757 -9.444 6.470 1.00 87.62 141 ARG A CA 1
ATOM 1124 C C . ARG A 1 141 ? 11.982 -7.940 6.401 1.00 87.62 141 ARG A C 1
ATOM 1126 O O . ARG A 1 141 ? 11.549 -7.297 5.447 1.00 87.62 141 ARG A O 1
ATOM 1133 N N . THR A 1 142 ? 12.689 -7.397 7.385 1.00 87.94 142 THR A N 1
ATOM 1134 C CA . THR A 1 142 ? 13.192 -6.018 7.349 1.00 87.94 142 THR A CA 1
ATOM 1135 C C . THR A 1 142 ? 14.402 -5.957 6.427 1.00 87.94 142 THR A C 1
ATOM 1137 O O . THR A 1 142 ? 15.351 -6.717 6.604 1.00 87.94 142 THR A O 1
ATOM 1140 N N . LEU A 1 143 ? 14.341 -5.097 5.413 1.00 89.06 143 LEU A N 1
ATOM 1141 C CA . LEU A 1 143 ? 15.402 -4.924 4.414 1.00 89.06 143 LEU A CA 1
ATOM 1142 C C . LEU A 1 143 ? 16.012 -3.524 4.443 1.00 89.06 143 LEU A C 1
ATOM 1144 O O . LEU A 1 143 ? 17.138 -3.345 3.991 1.00 89.06 143 LEU A O 1
ATOM 1148 N N . ILE A 1 144 ? 15.264 -2.542 4.945 1.00 89.50 144 ILE A N 1
ATOM 1149 C CA . ILE A 1 144 ? 15.714 -1.162 5.093 1.00 89.50 144 ILE A CA 1
ATOM 1150 C C . ILE A 1 144 ? 15.485 -0.787 6.553 1.00 89.50 144 ILE A C 1
ATOM 1152 O O . ILE A 1 144 ? 14.345 -0.618 6.988 1.00 89.50 144 ILE A O 1
ATOM 1156 N N . GLU A 1 145 ? 16.572 -0.722 7.313 1.00 88.75 145 GLU A N 1
ATOM 1157 C CA . GLU A 1 145 ? 16.551 -0.256 8.699 1.00 88.75 145 GLU A CA 1
ATOM 1158 C C . GLU A 1 145 ? 16.184 1.236 8.752 1.00 88.75 145 GLU A C 1
ATOM 1160 O O . GLU A 1 145 ? 16.325 1.958 7.763 1.00 88.75 145 GLU A O 1
ATOM 1165 N N . ASP A 1 146 ? 15.652 1.688 9.889 1.00 88.56 146 ASP A N 1
ATOM 1166 C CA . ASP A 1 146 ? 15.231 3.079 10.120 1.00 88.56 146 ASP A CA 1
ATOM 1167 C C . ASP A 1 146 ? 14.214 3.648 9.108 1.00 88.56 146 ASP A C 1
ATOM 1169 O O . ASP A 1 146 ? 14.073 4.866 8.964 1.00 88.56 146 ASP A O 1
ATOM 1173 N N . SER A 1 147 ? 13.456 2.780 8.427 1.00 93.88 147 SER A N 1
ATOM 1174 C CA . SER A 1 147 ? 12.403 3.196 7.501 1.00 93.88 147 SER A CA 1
ATOM 1175 C C . SER A 1 147 ? 11.014 2.688 7.875 1.00 93.88 147 SER A C 1
ATOM 1177 O O . SER A 1 147 ? 10.815 1.519 8.205 1.00 93.88 147 SER A O 1
ATOM 1179 N N . TRP A 1 148 ? 10.018 3.565 7.708 1.00 94.94 148 TRP A N 1
ATOM 1180 C CA . TRP A 1 148 ? 8.616 3.309 8.057 1.00 94.94 148 TRP A CA 1
ATOM 1181 C C . TRP A 1 148 ? 8.018 2.135 7.283 1.00 94.94 148 TRP A C 1
ATOM 1183 O O . TRP A 1 148 ? 7.167 1.425 7.804 1.00 94.94 148 TRP A O 1
ATOM 1193 N N . TYR A 1 149 ? 8.451 1.933 6.039 1.00 95.75 149 TYR A N 1
ATOM 1194 C CA . TYR A 1 149 ? 7.979 0.862 5.161 1.00 95.75 149 TYR A CA 1
ATOM 1195 C C . TYR A 1 149 ? 9.124 -0.070 4.754 1.00 95.75 149 TYR A C 1
ATOM 1197 O O . TYR A 1 149 ? 9.104 -0.639 3.665 1.00 95.75 149 TYR A O 1
ATOM 1205 N N . GLY A 1 150 ? 10.143 -0.212 5.607 1.00 94.06 150 GLY A N 1
ATOM 1206 C CA . GLY A 1 150 ? 11.340 -1.008 5.327 1.00 94.06 150 GLY A CA 1
ATOM 1207 C C . GLY A 1 150 ? 11.168 -2.519 5.503 1.00 94.06 150 GLY A C 1
ATOM 1208 O O . GLY A 1 150 ? 12.118 -3.273 5.275 1.00 94.06 150 GLY A O 1
ATOM 1209 N N . THR A 1 151 ? 9.980 -2.978 5.910 1.00 94.25 151 THR A N 1
ATOM 1210 C CA . THR A 1 151 ? 9.692 -4.393 6.188 1.00 94.25 151 THR A CA 1
ATOM 1211 C C . THR A 1 151 ? 8.746 -4.971 5.161 1.00 94.25 151 THR A C 1
ATOM 1213 O O . THR A 1 151 ? 7.685 -4.414 4.911 1.00 94.25 151 THR A O 1
ATOM 1216 N N . ILE A 1 152 ? 9.099 -6.121 4.598 1.00 94.25 152 ILE A N 1
ATOM 1217 C CA . ILE A 1 152 ? 8.266 -6.856 3.649 1.00 94.25 152 ILE A CA 1
ATOM 1218 C C . ILE A 1 152 ? 7.548 -7.984 4.354 1.00 94.25 152 ILE A C 1
ATOM 1220 O O . ILE A 1 152 ? 8.120 -8.664 5.203 1.00 94.25 152 ILE A O 1
ATOM 1224 N N . LEU A 1 153 ? 6.297 -8.178 3.960 1.00 92.62 153 LEU A N 1
ATOM 1225 C CA . LEU A 1 153 ? 5.399 -9.173 4.508 1.00 92.62 153 LEU A CA 1
ATOM 1226 C C . LEU A 1 153 ? 4.842 -10.043 3.383 1.00 92.62 153 LEU A C 1
ATOM 1228 O O . LEU A 1 153 ? 4.207 -9.531 2.457 1.00 92.62 153 LEU A O 1
ATOM 1232 N N . GLN A 1 154 ? 5.044 -11.357 3.478 1.00 92.56 154 GLN A N 1
ATOM 1233 C CA . GLN A 1 154 ? 4.377 -12.324 2.613 1.00 92.56 154 GLN A CA 1
ATOM 1234 C C . GLN A 1 154 ? 3.066 -12.781 3.257 1.00 92.56 154 GLN A C 1
ATOM 1236 O O . GLN A 1 154 ? 3.064 -13.535 4.230 1.00 92.56 154 GLN A O 1
ATOM 1241 N N . LEU A 1 155 ? 1.948 -12.350 2.673 1.00 91.62 155 LEU A N 1
ATOM 1242 C CA . LEU A 1 155 ? 0.591 -12.619 3.164 1.00 91.62 155 LEU A CA 1
ATOM 1243 C C . LEU A 1 155 ? 0.053 -13.993 2.735 1.00 91.62 155 LEU A C 1
ATOM 1245 O O . LEU A 1 155 ? -0.988 -14.430 3.216 1.00 91.62 155 LEU A O 1
ATOM 1249 N N . GLY A 1 156 ? 0.735 -14.665 1.808 1.00 90.69 156 GLY A N 1
ATOM 1250 C CA . GLY A 1 156 ? 0.344 -15.976 1.302 1.00 90.69 156 GLY A CA 1
ATOM 1251 C C . GLY A 1 156 ? 0.812 -16.205 -0.129 1.00 90.69 156 GLY A C 1
ATOM 1252 O O . GLY A 1 156 ? 1.742 -15.555 -0.611 1.00 90.69 156 GLY A O 1
ATOM 1253 N N . VAL A 1 157 ? 0.154 -17.140 -0.810 1.00 91.19 157 VAL A N 1
ATOM 1254 C CA . VAL A 1 157 ? 0.408 -17.489 -2.212 1.00 91.19 157 VAL A CA 1
ATOM 1255 C C . VAL A 1 157 ? -0.929 -17.576 -2.942 1.00 91.19 157 VAL A C 1
ATOM 1257 O O . VAL A 1 157 ? -1.870 -18.192 -2.446 1.00 91.19 157 VAL A O 1
ATOM 1260 N N . LYS A 1 158 ? -1.011 -16.979 -4.132 1.00 91.12 158 LYS A N 1
ATOM 1261 C CA . LYS A 1 158 ? -2.170 -17.055 -5.025 1.00 91.12 158 LYS A CA 1
ATOM 1262 C C . LYS A 1 158 ? -1.720 -17.434 -6.429 1.00 91.12 158 LYS A C 1
ATOM 1264 O O . LYS A 1 158 ? -0.877 -16.762 -7.011 1.00 91.12 158 LYS A O 1
ATOM 1269 N N . ASP A 1 159 ? -2.310 -18.493 -6.979 1.00 91.69 159 ASP A N 1
ATOM 1270 C CA . ASP A 1 159 ? -2.004 -19.011 -8.321 1.00 91.69 159 ASP A CA 1
ATOM 1271 C C . ASP A 1 159 ? -0.503 -19.331 -8.501 1.00 91.69 159 ASP A C 1
ATOM 1273 O O . ASP A 1 159 ? 0.087 -19.055 -9.541 1.00 91.69 159 ASP A O 1
ATOM 1277 N N . GLY A 1 160 ? 0.134 -19.859 -7.445 1.00 89.06 160 GLY A N 1
ATOM 1278 C CA . GLY A 1 160 ? 1.57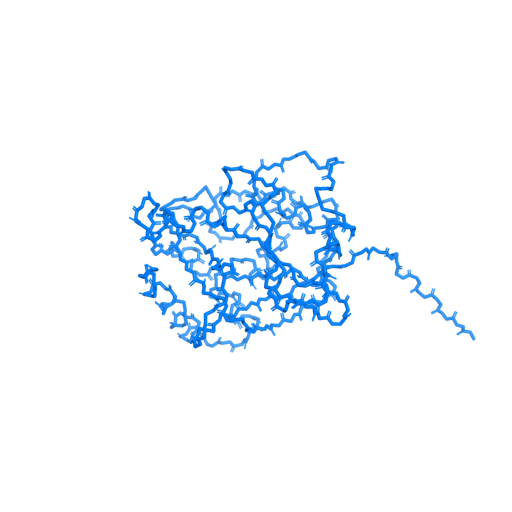5 -20.146 -7.412 1.00 89.06 160 GLY A CA 1
ATOM 1279 C C . GLY A 1 160 ? 2.480 -18.915 -7.261 1.00 89.06 160 GLY A C 1
ATOM 1280 O O . GLY A 1 160 ? 3.695 -19.062 -7.263 1.00 89.06 160 GLY A O 1
ATOM 1281 N N . ILE A 1 161 ? 1.910 -17.715 -7.107 1.00 91.94 161 ILE A N 1
ATOM 1282 C CA . ILE A 1 161 ? 2.628 -16.436 -7.029 1.00 91.94 161 ILE A CA 1
ATOM 1283 C C . ILE A 1 161 ? 2.522 -15.868 -5.601 1.00 91.94 161 ILE A C 1
ATOM 1285 O O . ILE A 1 161 ? 1.415 -15.827 -5.052 1.00 91.94 161 ILE A O 1
ATOM 1289 N N . PRO A 1 162 ? 3.621 -15.409 -4.974 1.00 92.69 162 PRO A N 1
ATOM 1290 C CA . PRO A 1 162 ? 3.584 -14.888 -3.613 1.00 92.69 162 PRO A CA 1
ATOM 1291 C C . PRO A 1 162 ? 2.841 -13.550 -3.555 1.00 92.69 162 PRO A C 1
ATOM 1293 O O . PRO A 1 162 ? 2.968 -12.705 -4.447 1.00 92.69 162 PRO A O 1
ATOM 1296 N N . ILE A 1 163 ? 2.074 -13.357 -2.482 1.00 95.00 163 ILE A N 1
ATOM 1297 C CA . ILE A 1 163 ? 1.414 -12.090 -2.169 1.00 95.00 163 ILE A CA 1
ATOM 1298 C C . ILE A 1 163 ? 2.317 -11.316 -1.219 1.00 95.00 163 ILE A C 1
ATOM 1300 O O . ILE A 1 163 ? 2.513 -11.738 -0.080 1.00 95.00 163 ILE A O 1
ATOM 1304 N N . LEU A 1 164 ? 2.848 -10.191 -1.686 1.00 95.81 164 LEU A N 1
ATOM 1305 C CA . LEU A 1 164 ? 3.792 -9.359 -0.952 1.00 95.81 164 LEU A CA 1
ATOM 1306 C C . LEU A 1 164 ? 3.190 -7.993 -0.654 1.00 95.81 164 LEU A C 1
ATOM 1308 O O . LEU A 1 164 ? 2.543 -7.375 -1.498 1.00 95.81 164 LEU A O 1
ATOM 1312 N N . THR A 1 165 ? 3.470 -7.485 0.534 1.00 97.06 165 THR A N 1
ATOM 1313 C CA . THR A 1 165 ? 3.261 -6.085 0.891 1.00 97.06 165 THR A CA 1
ATOM 1314 C C . THR A 1 165 ? 4.475 -5.567 1.655 1.00 97.06 165 THR A C 1
ATOM 1316 O O . THR A 1 165 ? 5.402 -6.327 1.937 1.00 97.06 165 THR A O 1
ATOM 1319 N N . PHE A 1 166 ? 4.492 -4.280 1.974 1.00 96.25 166 PHE A N 1
ATOM 1320 C CA . PHE A 1 166 ? 5.507 -3.686 2.835 1.00 96.25 166 PHE A CA 1
ATOM 1321 C C . PHE A 1 166 ? 4.857 -2.798 3.885 1.00 96.25 166 PHE A C 1
ATOM 1323 O O . PHE A 1 166 ? 3.848 -2.153 3.611 1.00 96.25 166 PHE A O 1
ATOM 1330 N N . THR A 1 167 ? 5.416 -2.800 5.091 1.00 96.50 167 THR A N 1
ATOM 1331 C CA . THR A 1 167 ? 4.873 -2.142 6.279 1.00 96.50 167 THR A CA 1
ATOM 1332 C C . THR A 1 167 ? 5.978 -1.804 7.288 1.00 96.50 167 THR A C 1
ATOM 1334 O O . THR A 1 167 ? 7.166 -1.918 6.968 1.00 96.50 167 THR A O 1
ATOM 1337 N N . CYS A 1 168 ? 5.593 -1.358 8.485 1.00 94.94 168 CYS A N 1
ATOM 1338 C CA . CYS A 1 168 ? 6.527 -1.059 9.567 1.00 94.94 168 CYS A CA 1
ATOM 1339 C C . CYS A 1 168 ? 7.204 -2.319 10.118 1.00 94.94 168 CYS A C 1
ATOM 1341 O O . CYS A 1 168 ? 6.684 -3.431 10.008 1.00 94.94 168 CYS A O 1
ATOM 1343 N N . SER A 1 169 ? 8.370 -2.132 10.735 1.00 93.38 169 SER A N 1
ATOM 1344 C CA . SER A 1 169 ? 9.050 -3.197 11.473 1.00 93.38 169 SER A CA 1
ATOM 1345 C C . SER A 1 169 ? 8.284 -3.572 12.746 1.00 93.38 169 SER A C 1
ATOM 1347 O O . SER A 1 169 ? 7.457 -2.804 13.250 1.00 93.38 169 SER A O 1
ATOM 1349 N N . ASP A 1 170 ? 8.592 -4.743 13.309 1.00 91.19 170 ASP A N 1
ATOM 1350 C CA . ASP A 1 170 ? 8.063 -5.138 14.620 1.00 91.19 170 ASP A CA 1
ATOM 1351 C C . ASP A 1 170 ? 8.470 -4.148 15.721 1.00 91.19 170 ASP A C 1
ATOM 1353 O O . ASP A 1 170 ? 7.693 -3.902 16.642 1.00 91.19 170 ASP A O 1
ATOM 1357 N N . GLU A 1 171 ? 9.659 -3.550 15.622 1.00 93.12 171 GLU A N 1
ATOM 1358 C CA . GLU A 1 171 ? 10.126 -2.542 16.572 1.00 93.12 171 GLU A CA 1
ATOM 1359 C C . GLU A 1 171 ? 9.244 -1.290 16.530 1.00 93.12 171 GLU A C 1
ATOM 1361 O O . GLU A 1 171 ? 8.707 -0.882 17.561 1.00 93.12 171 GLU A O 1
ATOM 1366 N N . ASP A 1 172 ? 9.031 -0.708 15.347 1.00 94.50 172 ASP A N 1
ATOM 1367 C CA . ASP A 1 172 ? 8.200 0.491 15.198 1.00 94.50 172 ASP A CA 1
ATOM 1368 C C . ASP A 1 172 ? 6.750 0.232 15.599 1.00 94.50 172 ASP A C 1
ATOM 1370 O O . ASP A 1 172 ? 6.103 1.083 16.208 1.00 94.50 172 ASP A O 1
ATOM 1374 N N . LEU A 1 173 ? 6.255 -0.980 15.369 1.00 93.62 173 LEU A N 1
ATOM 1375 C CA . LEU A 1 173 ? 4.950 -1.398 15.853 1.00 93.62 173 LEU A CA 1
ATOM 1376 C C . LEU A 1 173 ? 4.849 -1.408 17.385 1.00 93.62 173 LEU A C 1
ATOM 1378 O O . LEU A 1 173 ? 3.828 -0.991 17.934 1.00 93.62 173 LEU A O 1
ATOM 1382 N N . GLN A 1 174 ? 5.901 -1.825 18.099 1.00 93.94 174 GLN A N 1
ATOM 1383 C CA . GLN A 1 174 ? 5.946 -1.680 19.559 1.00 93.94 174 GLN A CA 1
ATOM 1384 C C . GLN A 1 174 ? 6.041 -0.208 19.981 1.00 93.94 174 GLN A C 1
ATOM 1386 O O . GLN A 1 174 ? 5.445 0.181 20.989 1.00 93.94 174 GLN A O 1
ATOM 1391 N N . LYS A 1 175 ? 6.725 0.643 19.207 1.00 95.56 175 LYS A N 1
ATOM 1392 C CA . LYS A 1 175 ? 6.760 2.091 19.467 1.00 95.56 175 LYS A CA 1
ATOM 1393 C C . LYS A 1 175 ? 5.382 2.732 19.294 1.00 95.56 175 LYS A C 1
ATOM 1395 O O . LYS A 1 175 ? 5.005 3.561 20.116 1.00 95.56 175 LYS A O 1
ATOM 1400 N N . PHE A 1 176 ? 4.601 2.324 18.296 1.00 95.00 176 PHE A N 1
ATOM 1401 C CA . PHE A 1 176 ? 3.206 2.754 18.157 1.00 95.00 176 PHE A CA 1
ATOM 1402 C C . PHE A 1 176 ? 2.347 2.313 19.349 1.00 95.00 176 PHE A C 1
ATOM 1404 O O . PHE A 1 176 ? 1.653 3.137 19.939 1.00 95.00 176 PHE A O 1
ATOM 1411 N N . ARG A 1 177 ? 2.441 1.041 19.756 1.00 92.06 177 ARG A N 1
ATOM 1412 C CA . ARG A 1 177 ? 1.691 0.477 20.900 1.00 92.06 177 ARG A CA 1
ATOM 1413 C C . ARG A 1 177 ? 2.016 1.134 22.236 1.00 92.06 177 ARG A C 1
ATOM 1415 O O . A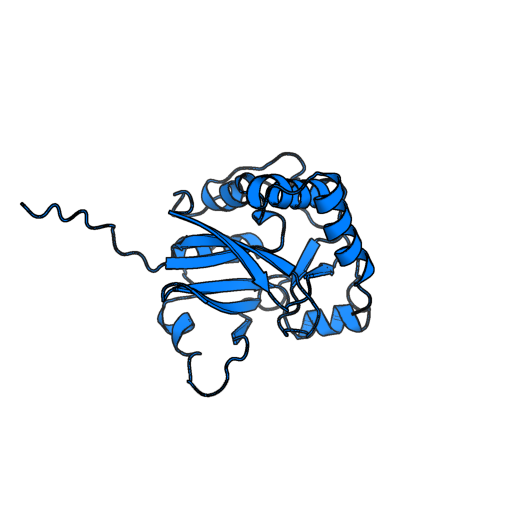RG A 1 177 ? 1.136 1.380 23.050 1.00 92.06 177 ARG A O 1
ATOM 1422 N N . SER A 1 178 ? 3.291 1.431 22.460 1.00 94.75 178 SER A N 1
ATOM 1423 C CA . SER A 1 178 ? 3.753 2.123 23.670 1.00 94.75 178 SER A CA 1
ATOM 1424 C C . SER A 1 178 ? 3.493 3.634 23.649 1.00 94.75 178 SER A C 1
ATO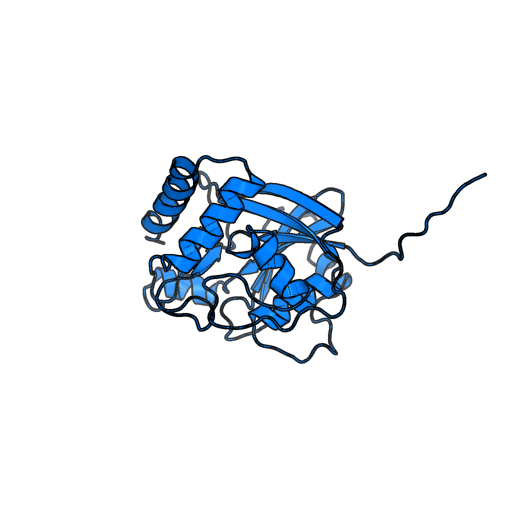M 1426 O O . SER A 1 178 ? 3.717 4.298 24.659 1.00 94.75 178 SER A O 1
ATOM 1428 N N . GLY A 1 179 ? 3.035 4.188 22.520 1.00 93.50 179 GLY A N 1
ATOM 1429 C CA . GLY A 1 179 ? 2.812 5.623 22.340 1.00 93.50 179 GLY A CA 1
ATOM 1430 C C . GLY A 1 179 ? 4.083 6.440 22.082 1.00 93.50 179 GLY A C 1
ATOM 1431 O O . GLY A 1 179 ? 4.017 7.667 22.059 1.00 93.50 179 GLY A O 1
ATOM 1432 N N . LEU A 1 180 ? 5.233 5.789 21.872 1.00 95.62 180 LEU A N 1
ATOM 1433 C CA . LEU A 1 180 ? 6.477 6.460 21.484 1.00 95.62 180 LEU A CA 1
ATOM 1434 C C . LEU A 1 180 ? 6.408 7.011 20.051 1.00 95.62 180 LEU A C 1
ATOM 1436 O O . LEU A 1 180 ? 6.974 8.065 19.767 1.00 95.62 180 LEU A O 1
ATOM 1440 N N . LEU A 1 181 ? 5.696 6.319 19.157 1.00 95.31 181 LEU A N 1
ATOM 1441 C CA . LEU A 1 181 ? 5.293 6.851 17.856 1.00 95.31 181 LEU A CA 1
ATOM 1442 C C . LEU A 1 181 ? 3.800 7.200 17.877 1.00 95.31 181 LEU A C 1
ATOM 1444 O O . LEU A 1 181 ? 3.003 6.445 18.437 1.00 95.31 181 LEU A O 1
ATOM 1448 N N . PRO A 1 182 ? 3.390 8.325 17.264 1.00 94.06 182 PRO A N 1
ATOM 1449 C CA . PRO A 1 182 ? 2.016 8.778 17.363 1.00 94.06 182 PRO A CA 1
ATOM 1450 C C . PRO A 1 182 ? 1.102 7.968 16.447 1.00 94.06 182 PRO A C 1
ATOM 1452 O O . PRO A 1 182 ? 1.390 7.761 15.267 1.00 94.06 182 PRO A O 1
ATOM 1455 N N . LEU A 1 183 ? -0.048 7.597 16.991 1.00 94.75 183 LEU A N 1
ATOM 1456 C CA . LEU A 1 183 ? -1.198 7.108 16.248 1.00 94.75 183 LEU A CA 1
ATOM 1457 C C . LEU A 1 183 ? -2.083 8.308 15.906 1.00 94.75 183 LEU A C 1
ATOM 1459 O O . LEU A 1 183 ? -2.453 9.083 16.789 1.00 94.75 183 LEU A O 1
ATOM 1463 N N . CYS A 1 184 ? -2.363 8.516 14.621 1.00 94.44 184 CYS A N 1
ATOM 1464 C CA . CYS A 1 184 ? -2.996 9.745 14.145 1.00 94.44 184 CYS A CA 1
ATOM 1465 C C . CYS A 1 184 ? -4.013 9.438 13.045 1.00 94.44 184 CYS A C 1
ATOM 1467 O O . CYS A 1 184 ? -3.703 8.656 12.145 1.00 94.44 184 CYS A O 1
ATOM 1469 N N . PRO A 1 185 ? -5.204 10.062 13.058 1.00 94.38 185 PRO A N 1
ATOM 1470 C CA . PRO A 1 185 ? -6.133 9.945 11.944 1.00 94.38 185 PRO A CA 1
ATOM 1471 C C . PRO A 1 185 ? -5.507 10.462 10.637 1.00 94.38 185 PRO A C 1
ATOM 1473 O O . PRO A 1 185 ? -4.666 11.368 10.663 1.00 94.38 185 PRO A O 1
ATOM 1476 N N . PRO A 1 186 ? -5.918 9.916 9.483 1.00 96.12 186 PRO A N 1
ATOM 1477 C CA . PRO A 1 186 ? -5.421 10.357 8.191 1.00 96.12 186 PRO A CA 1
ATOM 1478 C C . PRO A 1 186 ? -5.880 11.772 7.841 1.00 96.12 186 PRO A C 1
ATOM 1480 O O . PRO A 1 186 ? -6.905 12.254 8.325 1.00 96.12 186 PRO A O 1
ATOM 1483 N N . SER A 1 187 ? -5.136 12.421 6.944 1.00 94.88 187 SER A N 1
ATOM 1484 C CA . SER A 1 187 ? -5.570 13.679 6.336 1.00 94.88 187 SER A CA 1
ATOM 1485 C C . SER A 1 187 ? -6.795 13.452 5.448 1.00 94.88 187 SER A C 1
ATOM 1487 O O . SER A 1 187 ? -6.983 12.359 4.910 1.00 94.88 187 SER A O 1
ATOM 1489 N N . GLU A 1 188 ? -7.610 14.488 5.233 1.00 94.38 188 GLU A N 1
ATOM 1490 C CA . GLU A 1 188 ? -8.771 14.393 4.335 1.00 94.38 188 GLU A CA 1
ATOM 1491 C C . GLU A 1 188 ? -8.349 13.955 2.922 1.00 94.38 188 GLU A C 1
ATOM 1493 O O . GLU A 1 188 ? -8.969 13.081 2.323 1.00 94.38 188 GLU A O 1
ATOM 1498 N N . ALA A 1 189 ? -7.240 14.496 2.405 1.00 95.38 189 ALA A N 1
ATOM 1499 C CA . ALA A 1 189 ? -6.718 14.121 1.091 1.00 95.38 189 ALA A CA 1
ATOM 1500 C C . ALA A 1 189 ? -6.328 12.634 1.019 1.00 95.38 189 ALA A C 1
ATOM 1502 O O . ALA A 1 189 ? -6.655 11.960 0.039 1.00 95.38 189 ALA A O 1
ATOM 1503 N N . TYR A 1 190 ? -5.674 12.105 2.061 1.00 97.19 190 TYR A N 1
ATOM 1504 C CA . TYR A 1 190 ? -5.319 10.687 2.126 1.00 97.19 190 TYR A CA 1
ATOM 1505 C C . TYR A 1 190 ? -6.560 9.801 2.266 1.00 97.19 190 TYR A C 1
ATOM 1507 O O . TYR A 1 190 ? -6.687 8.800 1.561 1.00 97.19 190 TYR A O 1
ATOM 1515 N N . LEU A 1 191 ? -7.515 10.198 3.113 1.00 96.31 191 LEU A N 1
ATOM 1516 C CA . LEU A 1 191 ? -8.775 9.485 3.307 1.00 96.31 191 LEU A CA 1
ATOM 1517 C C . LEU A 1 191 ? -9.572 9.381 1.999 1.00 96.31 191 LEU A C 1
ATOM 1519 O O . LEU A 1 191 ? -10.066 8.304 1.670 1.00 96.31 191 LEU A O 1
ATOM 1523 N N . GLN A 1 192 ? -9.640 10.459 1.213 1.00 95.94 192 GLN A N 1
ATOM 1524 C CA . GLN A 1 192 ? -10.291 10.448 -0.100 1.00 95.94 192 GLN A CA 1
ATOM 1525 C C . GLN A 1 192 ? -9.592 9.509 -1.091 1.00 95.94 192 GLN A C 1
ATOM 1527 O O . GLN A 1 192 ? -10.269 8.835 -1.866 1.00 95.94 192 GLN A O 1
ATOM 1532 N N . ALA A 1 193 ? -8.258 9.414 -1.061 1.00 97.69 193 ALA A N 1
ATOM 1533 C CA . ALA A 1 193 ? -7.528 8.459 -1.895 1.00 97.69 193 ALA A CA 1
ATOM 1534 C C . ALA A 1 193 ? -7.861 7.002 -1.523 1.00 97.69 193 ALA A C 1
ATOM 1536 O O . ALA A 1 193 ? -8.096 6.178 -2.407 1.00 97.69 193 ALA A O 1
ATOM 1537 N N . LEU A 1 194 ? -7.947 6.689 -0.225 1.00 98.06 194 LEU A N 1
ATOM 1538 C CA . LEU A 1 194 ? -8.365 5.364 0.251 1.00 98.06 194 LEU A CA 1
ATOM 1539 C C . LEU A 1 194 ? -9.809 5.049 -0.153 1.00 98.06 194 LEU A C 1
ATOM 1541 O O . LEU A 1 194 ? -10.084 3.967 -0.672 1.00 98.06 194 LEU A O 1
ATOM 1545 N N . ALA A 1 195 ? -10.720 6.005 0.045 1.00 98.06 195 ALA A N 1
ATOM 1546 C CA . ALA A 1 195 ? -12.130 5.851 -0.293 1.00 98.06 195 ALA A CA 1
ATOM 1547 C C . ALA A 1 195 ? -12.329 5.611 -1.796 1.00 98.06 195 ALA A C 1
ATOM 1549 O O . ALA A 1 195 ? -13.072 4.707 -2.163 1.00 98.06 195 ALA A O 1
ATOM 1550 N N . ARG A 1 196 ? -11.620 6.345 -2.668 1.00 98.12 196 ARG A N 1
ATOM 1551 C CA . ARG A 1 196 ? -11.644 6.115 -4.125 1.00 98.12 196 ARG A CA 1
ATOM 1552 C C . ARG A 1 196 ? -11.250 4.690 -4.488 1.00 98.12 196 ARG A C 1
ATOM 1554 O O . ARG A 1 196 ? -11.963 4.055 -5.253 1.00 98.12 196 ARG A O 1
ATOM 1561 N N . GLY A 1 197 ? -10.173 4.168 -3.898 1.00 98.12 197 GLY A N 1
ATOM 1562 C CA . GLY A 1 197 ? -9.748 2.786 -4.132 1.00 98.12 197 GLY A CA 1
ATOM 1563 C C . GLY A 1 197 ? -10.827 1.765 -3.768 1.00 98.12 197 GLY A C 1
ATOM 1564 O O . GLY A 1 197 ? -11.111 0.863 -4.551 1.00 98.12 197 GLY A O 1
ATOM 156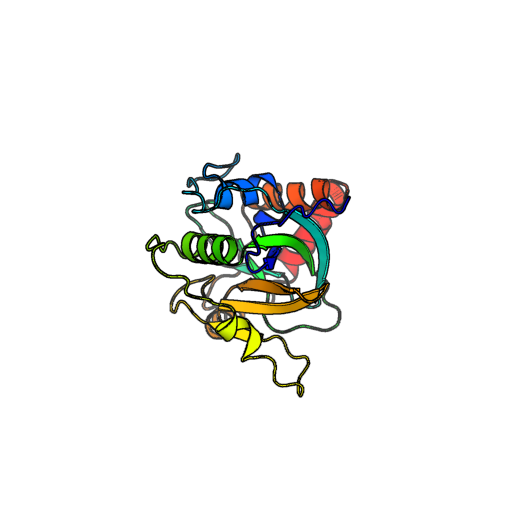5 N N . LEU A 1 198 ? -11.472 1.937 -2.614 1.00 98.38 198 LEU A N 1
ATOM 1566 C CA . LEU A 1 198 ? -12.557 1.060 -2.165 1.00 98.38 198 LEU A CA 1
ATOM 1567 C C . LEU A 1 198 ? -13.806 1.167 -3.056 1.00 98.38 198 LEU A C 1
ATOM 1569 O O . LEU A 1 198 ? -14.401 0.150 -3.402 1.00 98.38 198 LEU A O 1
ATOM 1573 N N . ILE A 1 199 ? -14.195 2.377 -3.456 1.00 98.44 199 ILE A N 1
ATOM 1574 C CA . ILE A 1 199 ? -15.364 2.609 -4.316 1.00 98.44 199 ILE A CA 1
ATOM 1575 C C . ILE A 1 199 ? -15.124 2.022 -5.710 1.00 98.44 199 ILE A C 1
ATOM 1577 O O . ILE A 1 199 ? -15.930 1.238 -6.200 1.00 98.44 199 ILE A O 1
ATOM 1581 N N . GLU A 1 200 ? -14.005 2.366 -6.346 1.00 97.44 200 GLU A N 1
ATOM 1582 C CA . GLU A 1 200 ? -13.702 1.936 -7.715 1.00 97.44 200 GLU A CA 1
ATOM 1583 C C . GLU A 1 200 ? -13.381 0.440 -7.793 1.00 97.44 200 GLU A C 1
ATOM 1585 O O . GLU A 1 200 ? -13.716 -0.216 -8.778 1.00 97.44 200 GLU A O 1
ATOM 1590 N N . GLY A 1 201 ? -12.722 -0.108 -6.769 1.00 96.19 201 GLY A N 1
ATOM 1591 C CA . GLY A 1 201 ? -12.245 -1.486 -6.785 1.00 96.19 201 GLY A CA 1
ATOM 1592 C C . GLY A 1 201 ? -13.218 -2.519 -6.221 1.00 96.19 201 GLY A C 1
ATOM 1593 O O . GLY A 1 201 ? -13.276 -3.628 -6.749 1.00 96.19 201 GLY A O 1
ATOM 1594 N N . LEU A 1 202 ? -13.978 -2.178 -5.174 1.00 96.06 202 LEU A N 1
ATOM 1595 C CA . LEU A 1 202 ? -14.964 -3.073 -4.550 1.00 96.06 202 LEU A CA 1
ATOM 1596 C C . LEU A 1 202 ? -16.414 -2.698 -4.876 1.00 96.06 202 LEU A C 1
ATOM 1598 O O . LEU A 1 202 ? -17.322 -3.446 -4.519 1.00 96.06 202 LEU A O 1
ATOM 1602 N N . GLY A 1 203 ? -16.655 -1.555 -5.524 1.00 96.81 203 GLY A N 1
ATOM 1603 C CA . GLY A 1 203 ? -18.011 -1.073 -5.789 1.00 96.81 203 GLY A CA 1
ATOM 1604 C C . GLY A 1 203 ? -18.747 -0.602 -4.534 1.00 96.81 203 GLY A C 1
ATOM 1605 O O . GLY A 1 203 ? -19.976 -0.560 -4.539 1.00 96.81 203 GLY A O 1
ATOM 1606 N N . LEU A 1 204 ? -18.026 -0.280 -3.451 1.00 97.69 204 LEU A N 1
ATOM 1607 C CA . LEU A 1 204 ? -18.649 0.252 -2.238 1.00 97.69 204 LEU A CA 1
ATOM 1608 C C . LEU A 1 204 ? -19.304 1.607 -2.512 1.00 97.69 204 LEU A C 1
ATOM 1610 O O . LEU A 1 204 ? -18.821 2.399 -3.325 1.00 97.69 204 LEU A O 1
ATOM 1614 N N . THR A 1 205 ? -20.371 1.908 -1.773 1.00 98.25 205 THR A N 1
ATOM 1615 C CA . THR A 1 205 ? -20.885 3.277 -1.710 1.00 98.25 205 THR A CA 1
ATOM 1616 C C . THR A 1 205 ? -19.870 4.184 -1.009 1.00 98.25 205 THR A C 1
ATOM 1618 O O . THR A 1 205 ? -18.984 3.724 -0.278 1.00 98.25 205 THR A O 1
ATOM 1621 N N . LYS A 1 206 ? -19.989 5.501 -1.210 1.00 97.06 206 LYS A N 1
ATOM 1622 C CA . LYS A 1 206 ? -19.131 6.467 -0.513 1.00 97.06 206 LYS A CA 1
ATOM 1623 C C . LYS A 1 206 ? -19.312 6.354 1.002 1.00 97.06 206 LYS A C 1
ATOM 1625 O O . LYS A 1 206 ? -18.333 6.416 1.743 1.00 97.06 206 LYS A O 1
ATOM 1630 N N . GLU A 1 207 ? -20.549 6.172 1.446 1.00 97.38 207 GLU A N 1
ATOM 1631 C CA . GLU A 1 207 ? -20.921 5.995 2.844 1.00 97.38 207 GLU A CA 1
ATOM 1632 C C . GLU A 1 207 ? -20.260 4.744 3.440 1.00 97.38 207 GLU A C 1
ATOM 1634 O O . GLU A 1 207 ? -19.630 4.839 4.494 1.00 97.38 207 GLU A O 1
ATOM 1639 N N . ASP A 1 208 ? -20.317 3.605 2.744 1.00 97.81 208 ASP A N 1
ATOM 1640 C CA . ASP A 1 208 ? -19.713 2.350 3.210 1.00 97.81 208 ASP A CA 1
ATOM 1641 C C . ASP A 1 208 ? -18.185 2.427 3.252 1.00 97.81 208 ASP A C 1
ATOM 1643 O O . ASP A 1 208 ? -17.567 1.987 4.224 1.00 97.81 208 ASP A O 1
ATOM 1647 N N . ALA A 1 209 ? -17.559 3.034 2.239 1.00 97.81 209 ALA A N 1
ATOM 1648 C CA . ALA A 1 209 ? -16.110 3.216 2.198 1.00 97.81 209 ALA A CA 1
ATOM 1649 C C . ALA A 1 209 ? -15.616 4.095 3.361 1.00 97.81 209 ALA A C 1
ATOM 1651 O O . ALA A 1 209 ? -14.659 3.740 4.053 1.00 97.81 209 ALA A O 1
ATOM 1652 N N . LEU A 1 210 ? -16.285 5.223 3.621 1.00 95.81 210 LEU A N 1
ATOM 1653 C CA . LEU A 1 210 ? -15.941 6.105 4.738 1.00 95.81 210 LEU A CA 1
ATOM 1654 C C . LEU A 1 210 ? -16.244 5.457 6.092 1.00 95.81 210 LEU A C 1
ATOM 1656 O O . LEU A 1 210 ? -15.447 5.590 7.022 1.00 95.81 210 LEU A O 1
ATOM 1660 N N . SER A 1 211 ? -17.352 4.719 6.200 1.00 95.38 211 SER A N 1
ATOM 1661 C CA . SER A 1 211 ? -17.686 3.948 7.397 1.00 95.38 211 SER A CA 1
ATOM 1662 C C . SER A 1 211 ? -16.587 2.931 7.703 1.00 95.38 211 SER A C 1
ATOM 1664 O O . SER A 1 211 ? -16.041 2.946 8.809 1.00 95.38 211 SER A O 1
ATOM 1666 N N . TYR A 1 212 ? -16.172 2.126 6.720 1.00 95.75 212 TYR A N 1
ATOM 1667 C CA . TYR A 1 212 ? -15.070 1.169 6.859 1.00 95.75 212 TYR A CA 1
ATOM 1668 C C . TYR A 1 212 ? -13.783 1.844 7.357 1.00 95.75 212 TYR A C 1
ATOM 1670 O O . TYR A 1 212 ? -13.204 1.413 8.356 1.00 95.75 212 TYR A O 1
ATOM 1678 N N . LEU A 1 213 ? -13.366 2.944 6.720 1.00 95.56 213 LEU A N 1
ATOM 1679 C CA . LEU A 1 213 ? -12.142 3.658 7.096 1.00 95.56 213 LEU A CA 1
ATOM 1680 C C . LEU A 1 213 ? -12.238 4.277 8.498 1.00 95.56 213 LEU A C 1
ATOM 1682 O O . LEU A 1 213 ? -11.272 4.230 9.257 1.00 95.56 213 LEU A O 1
ATOM 1686 N N . SER A 1 214 ? -13.406 4.798 8.885 1.00 92.19 214 SER A N 1
ATOM 1687 C CA . SER A 1 214 ? -13.615 5.371 10.220 1.00 92.19 214 SER A CA 1
ATOM 1688 C C . SER A 1 214 ? -13.453 4.340 11.341 1.00 92.19 214 SER A C 1
ATOM 1690 O O . SER A 1 214 ? -12.938 4.676 12.409 1.00 92.19 214 SER A O 1
ATOM 1692 N N . HIS A 1 215 ? -13.822 3.077 11.094 1.00 90.00 215 HIS A N 1
ATOM 1693 C CA . HIS A 1 215 ? -13.580 1.997 12.047 1.00 90.00 215 HIS A CA 1
ATOM 1694 C C . HIS A 1 215 ? -12.078 1.766 12.222 1.00 90.00 215 HIS A C 1
ATOM 1696 O O . HIS A 1 215 ? -11.618 1.724 13.355 1.00 90.00 215 HIS A O 1
ATOM 1702 N N . LYS A 1 216 ? -11.298 1.754 11.132 1.00 89.50 216 LYS A N 1
ATOM 1703 C CA . LYS A 1 216 ? -9.831 1.594 11.184 1.00 89.50 216 LYS A CA 1
ATOM 1704 C C . LYS A 1 216 ? -9.112 2.724 11.926 1.00 89.50 216 LYS A C 1
ATOM 1706 O O . LYS A 1 216 ? -8.094 2.480 12.556 1.00 89.50 216 LYS A O 1
ATOM 1711 N N . VAL A 1 217 ? -9.658 3.942 11.907 1.00 83.25 217 VAL A N 1
ATOM 1712 C CA . VAL A 1 217 ? -9.144 5.072 12.706 1.00 83.25 217 VAL A CA 1
ATOM 1713 C C . VAL A 1 217 ? -9.451 4.906 14.199 1.00 83.25 217 VAL A C 1
ATOM 1715 O O . VAL A 1 217 ? -8.659 5.317 15.046 1.00 83.25 217 VAL A O 1
ATOM 1718 N N . ARG A 1 218 ? -10.597 4.315 14.550 1.00 63.56 218 ARG A N 1
ATOM 1719 C CA . ARG A 1 218 ? -11.021 4.133 15.949 1.00 63.56 218 ARG A CA 1
ATOM 1720 C C . ARG A 1 218 ? -10.356 2.941 16.629 1.00 63.56 218 ARG A C 1
ATOM 1722 O O . ARG A 1 218 ? -10.154 2.993 17.837 1.00 63.56 218 ARG A O 1
ATOM 1729 N N . THR A 1 219 ? -9.991 1.901 15.879 1.00 59.00 219 THR A N 1
ATOM 1730 C CA . THR A 1 219 ? -9.319 0.706 16.422 1.00 59.00 219 THR A CA 1
ATOM 1731 C C . THR A 1 219 ? -7.845 0.939 16.762 1.00 59.00 219 THR A C 1
ATOM 1733 O O . THR A 1 219 ? -7.187 0.055 17.288 1.00 59.00 219 THR A O 1
ATOM 1736 N N . THR A 1 220 ? -7.331 2.151 16.549 1.00 55.19 220 THR A N 1
ATOM 1737 C CA . THR A 1 220 ? -5.943 2.555 16.812 1.00 55.19 220 THR A CA 1
ATOM 1738 C C . THR A 1 220 ? -5.556 2.604 18.310 1.00 55.19 220 THR A C 1
ATOM 1740 O O . THR A 1 220 ? -4.595 3.267 18.679 1.00 55.19 220 THR A O 1
ATOM 1743 N N . GLN A 1 221 ? -6.279 1.912 19.196 1.00 50.66 221 GLN A N 1
ATOM 1744 C CA . GLN A 1 221 ? -5.770 1.496 20.508 1.00 50.66 221 GLN A CA 1
ATOM 1745 C C . GLN A 1 221 ? -5.081 0.135 20.312 1.00 50.66 221 GLN A C 1
ATOM 1747 O O . GLN A 1 221 ? -5.710 -0.909 20.483 1.00 50.66 221 GLN A O 1
ATOM 1752 N N . LEU A 1 222 ? -3.835 0.169 19.826 1.00 55.62 222 LEU A N 1
ATOM 1753 C CA . LEU A 1 222 ? -3.013 -1.018 19.553 1.00 55.62 222 LEU A CA 1
ATOM 1754 C C . LEU A 1 222 ? -2.509 -1.701 20.830 1.00 55.62 222 LEU A C 1
ATOM 1756 O O . LEU A 1 222 ? -2.244 -0.983 21.818 1.00 55.62 222 LEU A O 1
#

Organism: Ceratopteris richardii (NCBI:txid49495)

pLDDT: mean 88.11, std 16.12, range [33.91, 98.69]

Radius of gyration: 17.14 Å; chains: 1; bounding box: 42×43×60 Å

Sequence (222 aa):
MTNNSQLEDGVYVWYASYGSNMWKDRLLCYLQGGQVQGMGTRCVGARNKASPVNTCWLQVENEMFFGHSYTQTWGAGGVAFLDPRPKTGVSTHICLYKITLEQFNDLFLQENRIFDYESNIINEHTLWQSSTPQHASCITRTLIEDSWYGTILQLGVKDGIPILTFTCSDEDLQKFRSGLLPLCPPSEAYLQALARGLIEGLGLTKEDALSYLSHKVRTTQL

Foldseek 3Di:
DDPPPDPPDFAKAWEKDLFLVLQVVQVLCLAQWAADPQFQDIHPHFPHSDGFPDKAKDKFQWAKFFFAQADNTRGGWTTIFTHLFGDPPDIGMIMITIDGLRSVQSSLCRLQVHPPSVDSLDDPCNVCVQCDPPDPGWDKDQSDPPGQFRIKTFRQDDPNHTYIYTGGDPVVVVCLLVCVTDGTHGDPSRLVSQLNSCCVHVVDDSVVSSVVSVVNSVVSND

Secondary structure (DSSP, 8-state):
---------PPEEEEEESSGGGSHHHHHHHHH-B--TT-SS-B---SS-PPPSEEEEEEESEEEEEE-SEETTTEESBEEEEEEEE-TT--EEEEEEEEEHHHHHHHHHHHTT---TT--S--HHHHHTT--TT----EEEE-STT-TT-EEEEEEEETTEEEEEEE--HHHHHHHHTTSS-B-PBPHHHHHHHHHHHHHHH---HHHHHHHHHHHHHT---